Protein AF-A0A8T2DSK9-F1 (afdb_monomer)

pLDDT: mean 85.49, std 16.05, range [35.69, 98.75]

Organism: NCBI:txid1240361

Solvent-accessible surface area (backbone atoms only — not comparable to full-atom values): 13140 Å² total; per-residue (Å²): 136,86,84,80,81,77,76,84,70,84,76,78,76,66,93,82,72,76,79,66,76,75,74,53,55,62,69,60,48,46,64,57,54,69,74,49,44,56,63,53,37,69,74,45,50,42,69,72,44,72,57,47,28,55,48,67,61,39,33,80,69,32,26,58,42,52,54,62,69,61,80,91,66,68,90,39,78,66,53,53,74,59,44,51,62,54,51,52,48,45,54,58,46,9,72,39,52,26,30,34,40,33,42,31,90,72,75,43,45,70,56,41,37,50,48,24,74,52,20,44,60,23,30,32,45,33,40,39,40,81,44,63,46,70,53,66,26,60,40,57,19,28,61,50,22,46,53,20,29,31,42,37,39,34,36,29,50,44,68,56,38,69,54,50,29,52,31,26,65,28,20,76,53,32,28,32,44,34,45,34,47,75,51,69,67,61,79,45,36,50,58,31,48,22,43,18,77,34,33,46,63,23,28,34,43,36,36,30,42,40,29,35,35,58,70,19,50,50,40,30,58,69,28,20,77,54,56,76,43,80,45,77,38,74,40,82,57,50,80,87,83,69,86,81,81,127

Mean predicted aligned error: 8.72 Å

InterPro domains:
  IPR001810 F-box domain [PF12937] (21-68)
  IPR001810 F-box domain [PS50181] (18-65)
  IPR001810 F-box domain [SM00256] (24-65)
  IPR055411 F-box/LRR-repeat protein 15/At3g58940/PEG3-like, LRR domain [PF24758] (146-235)

Sequence (246 aa):
MSSSSSSPFPQAMKNGEYRNWAELPPELTSSILLRLGAIEILQNAQRVCKSWRRVCQDPSMWRKMDIRIKENMVNSVELFYVIEPVCRRAVDLSQGGLLEINIDYLVNTSFLNYIADRSSNLRRLGVVDNAPVLSSGVVEAAMKLTLLEELDITYKSSIREQELKVVGQSCPNLRTLKLNCTGDIKCCDKVALAIAETMPGLRHLQLFRNGLSETGLNAILEGCPHLKKLGLHQCLNINIVGDIVK

Structure (mmCIF, N/CA/C/O backbone):
data_AF-A0A8T2DSK9-F1
#
_entry.id   AF-A0A8T2DSK9-F1
#
loop_
_atom_site.group_PDB
_atom_site.id
_atom_site.type_symbol
_atom_site.label_atom_id
_atom_site.label_alt_id
_atom_site.label_comp_id
_atom_site.label_asym_id
_atom_site.label_entity_id
_atom_site.label_seq_id
_atom_site.pdbx_PDB_ins_code
_atom_site.Cartn_x
_atom_site.Cartn_y
_atom_site.Cartn_z
_atom_site.occupancy
_atom_site.B_iso_or_equiv
_atom_site.auth_seq_id
_atom_site.auth_comp_id
_atom_site.auth_asym_id
_atom_site.auth_atom_id
_atom_site.pdbx_PDB_model_num
ATOM 1 N N . MET A 1 1 ? -5.623 -54.620 -35.642 1.00 42.16 1 MET A N 1
ATOM 2 C CA . MET A 1 1 ? -4.266 -54.307 -35.148 1.00 42.16 1 MET A CA 1
ATOM 3 C C . MET A 1 1 ? -4.146 -52.798 -35.132 1.00 42.16 1 MET A C 1
ATOM 5 O O . MET A 1 1 ? -4.276 -52.173 -36.175 1.00 42.16 1 MET A O 1
ATOM 9 N N . SER A 1 2 ? -4.088 -52.234 -33.934 1.00 35.69 2 SER A N 1
ATOM 10 C CA . SER A 1 2 ? -4.221 -50.807 -33.649 1.00 35.69 2 SER A CA 1
ATOM 11 C C . SER A 1 2 ? -2.965 -50.055 -34.088 1.00 35.69 2 SER A C 1
ATOM 13 O O . SER A 1 2 ? -1.860 -50.403 -33.682 1.00 35.69 2 SER A O 1
ATOM 15 N N . SER A 1 3 ? -3.138 -49.036 -34.923 1.00 40.81 3 SER A N 1
ATOM 16 C CA . SER A 1 3 ? -2.094 -48.107 -35.348 1.00 40.81 3 SER A CA 1
ATOM 17 C C . SER A 1 3 ? -1.779 -47.125 -34.218 1.00 40.81 3 SER A C 1
ATOM 19 O O . SER A 1 3 ? -2.549 -46.200 -33.960 1.00 40.81 3 SER A O 1
ATOM 21 N N . SER A 1 4 ? -0.653 -47.326 -33.539 1.00 37.47 4 SER A N 1
ATOM 22 C CA . SER A 1 4 ? -0.132 -46.389 -32.544 1.00 37.47 4 SER A CA 1
ATOM 23 C C . SER A 1 4 ? 0.487 -45.179 -33.245 1.00 37.47 4 SER A C 1
ATOM 25 O O . SER A 1 4 ? 1.587 -45.267 -33.786 1.00 37.47 4 SER A O 1
ATOM 27 N N . SER A 1 5 ? -0.212 -44.041 -33.241 1.00 46.28 5 SER A N 1
ATOM 28 C CA . SER A 1 5 ? 0.367 -42.748 -33.611 1.00 46.28 5 SER A CA 1
ATOM 29 C C . SER A 1 5 ? 1.243 -42.249 -32.460 1.00 46.28 5 SER A C 1
ATOM 31 O O . SER A 1 5 ? 0.742 -41.762 -31.446 1.00 46.28 5 SER A O 1
ATOM 33 N N . SER A 1 6 ? 2.558 -42.384 -32.589 1.00 45.03 6 SER A N 1
ATOM 34 C CA . SER A 1 6 ? 3.502 -41.752 -31.672 1.00 45.03 6 SER A CA 1
ATOM 35 C C . SER A 1 6 ? 3.613 -40.263 -32.004 1.00 45.03 6 SER A C 1
ATOM 37 O O . SER A 1 6 ? 4.193 -39.890 -33.024 1.00 45.03 6 SER A O 1
ATOM 39 N N . SER A 1 7 ? 3.057 -39.415 -31.142 1.00 50.94 7 SER A N 1
ATOM 40 C CA . SER A 1 7 ? 3.320 -37.974 -31.119 1.00 50.94 7 SER A CA 1
ATOM 41 C C . SER A 1 7 ? 4.833 -37.721 -31.016 1.00 50.94 7 SER A C 1
ATOM 43 O O . SER A 1 7 ? 5.489 -38.381 -30.203 1.00 50.94 7 SER A O 1
ATOM 45 N N . PRO A 1 8 ? 5.425 -36.791 -31.787 1.00 53.19 8 PRO A N 1
ATOM 46 C CA . PRO A 1 8 ? 6.846 -36.513 -31.663 1.00 53.19 8 PRO A CA 1
ATOM 47 C C . PRO A 1 8 ? 7.097 -35.750 -30.358 1.00 53.19 8 PRO A C 1
ATOM 49 O O . PRO A 1 8 ? 6.663 -34.612 -30.183 1.00 53.19 8 PRO A O 1
ATOM 52 N N . PHE A 1 9 ? 7.804 -36.396 -29.430 1.00 44.25 9 PHE A N 1
ATOM 53 C CA . PHE A 1 9 ? 8.456 -35.716 -28.315 1.00 44.25 9 PHE A CA 1
ATOM 54 C C . PHE A 1 9 ? 9.372 -34.601 -28.856 1.00 44.25 9 PHE A C 1
ATOM 56 O O . PHE A 1 9 ? 9.963 -34.779 -29.927 1.00 44.25 9 PHE A O 1
ATOM 63 N N . PRO A 1 10 ? 9.535 -33.471 -28.142 1.00 49.81 10 PRO A N 1
ATOM 64 C CA . PRO A 1 10 ? 10.458 -32.421 -28.559 1.00 49.81 10 PRO A CA 1
ATOM 65 C C . PRO A 1 10 ? 11.864 -33.006 -28.728 1.00 49.81 10 PRO A C 1
ATOM 67 O O . PRO A 1 10 ? 12.429 -33.542 -27.774 1.00 49.81 10 PRO A O 1
ATOM 70 N N . GLN A 1 11 ? 12.419 -32.929 -29.941 1.00 52.62 11 GLN A N 1
ATOM 71 C CA . GLN A 1 11 ? 13.793 -33.354 -30.202 1.00 52.62 11 GLN A CA 1
ATOM 72 C C . GLN A 1 11 ? 14.743 -32.598 -29.267 1.00 52.62 11 GLN A C 1
ATOM 74 O O . GLN A 1 11 ? 14.724 -31.367 -29.202 1.00 52.62 11 GLN A O 1
ATOM 79 N N . ALA A 1 12 ? 15.572 -33.347 -28.537 1.00 53.94 12 ALA A N 1
ATOM 80 C CA . ALA A 1 12 ? 16.658 -32.788 -27.747 1.00 53.94 12 ALA A CA 1
ATOM 81 C C . ALA A 1 12 ? 17.566 -31.951 -28.665 1.00 53.94 12 ALA A C 1
ATOM 83 O O . ALA A 1 12 ? 17.989 -32.424 -29.722 1.00 53.94 12 ALA A O 1
ATOM 84 N N . MET A 1 13 ? 17.816 -30.694 -28.283 1.00 53.12 13 MET A N 1
ATOM 85 C CA . MET A 1 13 ? 18.624 -29.764 -29.075 1.00 53.12 13 MET A CA 1
ATOM 86 C C . MET A 1 13 ? 20.018 -30.341 -29.320 1.00 53.12 13 MET A C 1
ATOM 88 O O . MET A 1 13 ? 20.659 -30.844 -28.396 1.00 53.12 13 MET A O 1
ATOM 92 N N . LYS A 1 14 ? 20.497 -30.247 -30.565 1.00 54.59 14 LYS A N 1
ATOM 93 C CA . LYS A 1 14 ? 21.875 -30.603 -30.913 1.00 54.59 14 LYS A CA 1
ATOM 94 C C . LYS A 1 14 ? 22.836 -29.689 -30.147 1.00 54.59 14 LYS A C 1
ATOM 96 O O . LYS A 1 14 ? 22.677 -28.470 -30.151 1.00 54.59 14 LYS A O 1
ATOM 101 N N . ASN A 1 15 ? 23.831 -30.291 -29.495 1.00 49.91 15 ASN A N 1
ATOM 102 C CA . ASN A 1 15 ? 24.896 -29.586 -28.783 1.00 49.91 15 ASN A CA 1
ATOM 103 C C . ASN A 1 15 ? 25.552 -28.544 -29.708 1.00 49.91 15 ASN A C 1
ATOM 105 O O . ASN A 1 15 ? 26.230 -28.920 -30.661 1.00 49.91 15 ASN A O 1
ATOM 109 N N . GLY A 1 16 ? 25.342 -27.252 -29.428 1.00 57.28 16 GLY A N 1
ATOM 110 C CA . GLY A 1 16 ? 25.991 -26.138 -30.134 1.00 57.28 16 GLY A CA 1
ATOM 111 C C . GLY A 1 16 ? 25.064 -25.024 -30.634 1.00 57.28 16 GLY A C 1
ATOM 112 O O . GLY A 1 16 ? 25.552 -23.937 -30.930 1.00 57.28 16 GLY A O 1
ATOM 113 N N . GLU A 1 17 ? 23.745 -25.231 -30.687 1.00 56.16 17 GLU A N 1
ATOM 114 C CA . GLU A 1 17 ? 22.799 -24.156 -31.025 1.00 56.16 17 GLU A CA 1
ATOM 115 C C . GLU A 1 17 ? 22.420 -23.360 -29.770 1.00 56.16 17 GLU A C 1
ATOM 117 O O . GLU A 1 17 ? 21.529 -23.731 -29.001 1.00 56.16 17 GLU A O 1
ATOM 122 N N . TYR A 1 18 ? 23.111 -22.242 -29.537 1.00 57.50 18 TYR A N 1
ATOM 123 C CA . TYR A 1 18 ? 22.684 -21.274 -28.531 1.00 57.50 18 TYR A CA 1
ATOM 124 C C . TYR A 1 18 ? 21.322 -20.701 -28.942 1.00 57.50 18 TYR A C 1
ATOM 126 O O . TYR A 1 18 ? 21.207 -20.056 -29.984 1.00 57.50 18 TYR A O 1
ATOM 134 N N . ARG A 1 19 ? 20.277 -20.910 -28.127 1.00 65.75 19 ARG A N 1
ATOM 135 C CA . ARG A 1 19 ? 18.987 -20.234 -28.340 1.00 65.75 19 ARG A CA 1
ATOM 136 C C . ARG A 1 19 ? 19.203 -18.725 -28.295 1.00 65.75 19 ARG A C 1
ATOM 138 O O . ARG A 1 19 ? 19.662 -18.201 -27.278 1.00 65.75 19 ARG A O 1
ATOM 145 N N . ASN A 1 20 ? 18.842 -18.028 -29.370 1.00 72.44 20 ASN A N 1
ATOM 146 C CA . ASN A 1 20 ? 18.886 -16.575 -29.394 1.00 72.44 20 ASN A CA 1
ATOM 147 C C . ASN A 1 20 ? 17.726 -16.000 -28.565 1.00 72.44 20 ASN A C 1
ATOM 149 O O . ASN A 1 20 ? 16.620 -15.791 -29.056 1.00 72.44 20 ASN A O 1
ATOM 153 N N . TRP A 1 21 ? 17.984 -15.719 -27.288 1.00 74.75 21 TRP A N 1
ATOM 154 C CA . TRP A 1 21 ? 17.007 -15.101 -26.383 1.00 74.75 21 TRP A CA 1
ATOM 155 C C . TRP A 1 21 ? 16.584 -13.682 -26.806 1.00 74.75 21 TRP A C 1
ATOM 157 O O . TRP A 1 21 ? 15.606 -13.159 -26.273 1.00 74.75 21 TRP A O 1
ATOM 167 N N . ALA A 1 22 ? 17.292 -13.048 -27.751 1.00 73.12 22 ALA A N 1
ATOM 168 C CA . ALA A 1 22 ? 16.918 -11.739 -28.286 1.00 73.12 22 ALA A CA 1
ATOM 169 C C . ALA A 1 22 ? 15.763 -11.802 -29.304 1.00 73.12 22 ALA A C 1
ATOM 171 O O . ALA A 1 22 ? 15.144 -10.768 -29.560 1.00 73.12 22 ALA A O 1
ATOM 172 N N . GLU A 1 23 ? 15.470 -12.984 -29.855 1.00 81.38 23 GLU A N 1
ATOM 173 C CA . GLU A 1 23 ? 14.399 -13.221 -30.838 1.00 81.38 23 GLU A CA 1
ATOM 174 C C . GLU A 1 23 ? 13.076 -13.660 -30.198 1.00 81.38 23 GLU A C 1
ATOM 176 O O . GLU A 1 23 ? 12.100 -13.926 -30.898 1.00 81.38 23 GLU A O 1
ATOM 181 N N . LEU A 1 24 ? 13.013 -13.726 -28.864 1.00 85.94 24 LEU A N 1
ATOM 182 C CA . LEU A 1 24 ? 11.757 -14.001 -28.184 1.00 85.94 24 LEU A CA 1
ATOM 183 C C . LEU A 1 24 ? 10.714 -12.917 -28.504 1.00 85.94 24 LEU A C 1
ATOM 185 O O . LEU A 1 24 ? 11.044 -11.726 -28.480 1.00 85.94 24 LEU A O 1
ATOM 189 N N . PRO A 1 25 ? 9.442 -13.307 -28.714 1.00 90.88 25 PRO A N 1
ATOM 190 C CA . PRO A 1 25 ? 8.334 -12.368 -28.767 1.00 90.88 25 PRO A CA 1
ATOM 191 C C . PRO A 1 25 ? 8.335 -11.425 -27.551 1.00 90.88 25 PRO A C 1
ATOM 193 O O . PRO A 1 25 ? 8.672 -11.864 -26.437 1.00 90.88 25 PRO A O 1
ATOM 196 N N . PRO A 1 26 ? 7.963 -10.144 -27.727 1.00 90.88 26 PRO A N 1
ATOM 197 C CA . PRO A 1 26 ? 7.911 -9.174 -26.637 1.00 90.88 26 PRO A CA 1
ATOM 198 C C . PRO A 1 26 ? 7.095 -9.667 -25.444 1.00 90.88 26 PRO A C 1
ATOM 200 O O . PRO A 1 26 ? 7.519 -9.490 -24.312 1.00 90.88 26 PRO A O 1
ATOM 203 N N . GLU A 1 27 ? 5.990 -10.371 -25.678 1.00 92.12 27 GLU A N 1
ATOM 204 C CA . GLU A 1 27 ? 5.072 -10.850 -24.642 1.00 92.12 27 GLU A CA 1
ATOM 205 C C . GLU A 1 27 ? 5.728 -11.909 -23.746 1.00 92.12 27 GLU A C 1
ATOM 207 O O . GLU A 1 27 ? 5.590 -11.879 -22.520 1.00 92.12 27 GLU A O 1
ATOM 212 N N . LEU A 1 28 ? 6.490 -12.831 -24.347 1.00 92.50 28 LEU A N 1
ATOM 213 C CA . LEU A 1 28 ? 7.247 -13.838 -23.601 1.00 92.50 28 LEU A CA 1
ATOM 214 C C . LEU A 1 28 ? 8.409 -13.196 -22.847 1.00 92.50 28 LEU A C 1
ATOM 216 O O . LEU A 1 28 ? 8.653 -13.535 -21.689 1.00 92.50 28 LEU A O 1
ATOM 220 N N . THR A 1 29 ? 9.082 -12.231 -23.475 1.00 93.44 29 THR A N 1
ATOM 221 C CA . THR A 1 29 ? 10.141 -11.452 -22.827 1.00 93.44 29 THR A CA 1
ATOM 222 C C . THR A 1 29 ? 9.586 -10.706 -21.612 1.00 93.44 29 THR A C 1
ATOM 224 O O . THR A 1 29 ? 10.136 -10.845 -20.522 1.00 93.44 29 THR A O 1
ATOM 227 N N . SER A 1 30 ? 8.454 -10.010 -21.747 1.00 93.69 30 SER A N 1
ATOM 228 C CA . SER A 1 30 ? 7.755 -9.342 -20.645 1.00 93.69 30 SER A CA 1
ATOM 229 C C . SER A 1 30 ? 7.414 -10.322 -19.530 1.00 93.69 30 SER A C 1
ATOM 231 O O . SER A 1 30 ? 7.739 -10.071 -18.374 1.00 93.69 30 SER A O 1
ATOM 233 N N . SER A 1 31 ? 6.827 -11.480 -19.856 1.00 93.75 31 SER A N 1
ATOM 234 C CA . SER A 1 31 ? 6.462 -12.484 -18.849 1.00 93.75 31 SER A CA 1
ATOM 235 C C . SER A 1 31 ? 7.665 -13.031 -18.077 1.00 93.75 31 SER A C 1
ATOM 237 O O . SER A 1 31 ? 7.510 -13.379 -16.905 1.00 93.75 31 SER A O 1
ATOM 239 N N . ILE A 1 32 ? 8.832 -13.150 -18.714 1.00 93.12 32 ILE A N 1
ATOM 240 C CA . ILE A 1 32 ? 10.071 -13.575 -18.052 1.00 93.12 32 ILE A CA 1
ATOM 241 C C . ILE A 1 32 ? 10.594 -12.442 -17.169 1.00 93.12 32 ILE A C 1
ATOM 243 O O . ILE A 1 32 ? 10.872 -12.660 -15.991 1.00 93.12 32 ILE A O 1
ATOM 247 N N . LEU A 1 33 ? 10.695 -11.229 -17.714 1.00 93.25 33 LEU A N 1
ATOM 248 C CA . LEU A 1 33 ? 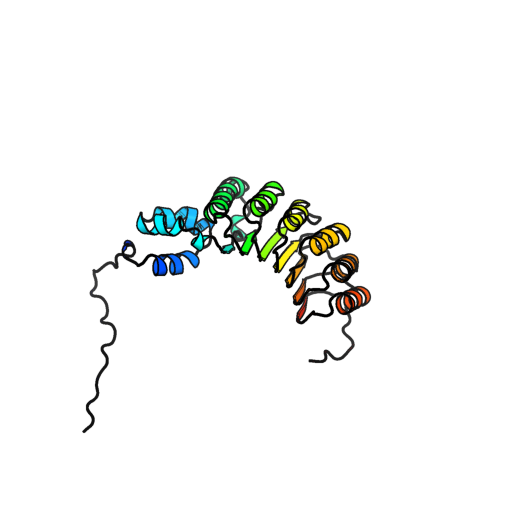11.245 -10.077 -17.002 1.00 93.25 33 LEU A CA 1
ATOM 249 C C . LEU A 1 33 ? 10.382 -9.657 -15.807 1.00 93.25 33 LEU A C 1
ATOM 251 O O . LEU A 1 33 ? 10.937 -9.270 -14.787 1.00 93.25 33 LEU A O 1
ATOM 255 N N . LEU A 1 34 ? 9.060 -9.829 -15.870 1.00 92.19 34 LEU A N 1
ATOM 256 C CA . LEU A 1 34 ? 8.132 -9.601 -14.752 1.00 92.19 34 LEU A CA 1
ATOM 257 C C . LEU A 1 34 ? 8.329 -10.564 -13.565 1.00 92.19 34 LEU A C 1
ATOM 259 O O . LEU A 1 34 ? 7.690 -10.397 -12.527 1.00 92.19 34 LEU A O 1
ATOM 263 N N . ARG A 1 35 ? 9.179 -11.592 -13.693 1.00 91.19 35 ARG A N 1
ATOM 264 C CA . ARG A 1 35 ? 9.613 -12.431 -12.560 1.00 91.19 35 ARG A CA 1
ATOM 265 C C . ARG A 1 35 ? 10.771 -11.810 -11.775 1.00 91.19 35 ARG A C 1
ATOM 267 O O . ARG A 1 35 ? 11.107 -12.320 -10.711 1.00 91.19 35 ARG A O 1
ATOM 274 N N . LEU A 1 36 ? 11.391 -10.760 -12.308 1.00 88.56 36 LEU A N 1
ATOM 275 C CA . LEU A 1 36 ? 12.458 -10.003 -11.663 1.00 88.56 36 LEU A CA 1
ATOM 276 C C . LEU A 1 36 ? 11.872 -8.806 -10.898 1.00 88.56 36 LEU A C 1
ATOM 278 O O . LEU A 1 36 ? 10.767 -8.352 -11.193 1.00 88.56 36 LEU A O 1
ATOM 282 N N . GLY A 1 37 ? 12.623 -8.277 -9.930 1.00 84.62 37 GLY A N 1
ATOM 283 C CA . GLY A 1 37 ? 12.274 -7.028 -9.259 1.00 84.62 37 GLY A CA 1
ATOM 284 C C . GLY A 1 37 ? 12.569 -5.803 -10.130 1.00 84.62 37 GLY A C 1
ATOM 285 O O . GLY A 1 37 ? 13.331 -5.855 -11.102 1.00 84.62 37 GLY A O 1
ATOM 286 N N . ALA A 1 38 ? 11.964 -4.666 -9.776 1.00 86.94 38 ALA A N 1
ATOM 287 C CA . ALA A 1 38 ? 12.109 -3.420 -10.535 1.00 86.94 38 ALA A CA 1
ATOM 288 C C . ALA A 1 38 ? 13.580 -2.972 -10.642 1.00 86.94 38 ALA A C 1
ATOM 290 O O . ALA A 1 38 ? 14.014 -2.474 -11.686 1.00 86.94 38 ALA A O 1
ATOM 291 N N . ILE A 1 39 ? 14.353 -3.196 -9.575 1.00 85.12 39 ILE A N 1
ATOM 292 C CA . ILE A 1 39 ? 15.778 -2.866 -9.506 1.00 85.12 39 ILE A CA 1
ATOM 293 C C . ILE A 1 39 ? 16.562 -3.724 -10.502 1.00 85.12 39 ILE A C 1
ATOM 295 O O . ILE A 1 39 ? 17.315 -3.177 -11.309 1.00 85.12 39 ILE A O 1
ATOM 299 N N . GLU A 1 40 ? 16.356 -5.042 -10.522 1.00 88.12 40 GLU A N 1
ATOM 300 C CA . GLU A 1 40 ? 17.047 -5.944 -11.446 1.00 88.12 40 GLU A CA 1
ATOM 301 C C . GLU A 1 40 ? 16.704 -5.642 -12.909 1.00 88.12 40 GLU A C 1
ATOM 303 O O . GLU A 1 40 ? 17.586 -5.689 -13.776 1.00 88.12 40 GLU A O 1
ATOM 308 N N . ILE A 1 41 ? 15.450 -5.284 -13.201 1.00 91.62 41 ILE A N 1
ATOM 309 C CA . ILE A 1 41 ? 15.036 -4.915 -14.559 1.00 91.62 41 ILE A CA 1
ATOM 310 C C . ILE A 1 41 ? 15.780 -3.656 -15.022 1.00 91.62 41 ILE A C 1
ATOM 312 O O . ILE A 1 41 ? 16.341 -3.635 -16.125 1.00 91.62 41 ILE A O 1
ATOM 316 N N . LEU A 1 42 ? 15.810 -2.612 -14.188 1.00 89.31 42 LEU A N 1
ATOM 317 C CA . LEU A 1 42 ? 16.422 -1.331 -14.542 1.00 89.31 42 LEU A CA 1
ATOM 318 C C . LEU A 1 42 ? 17.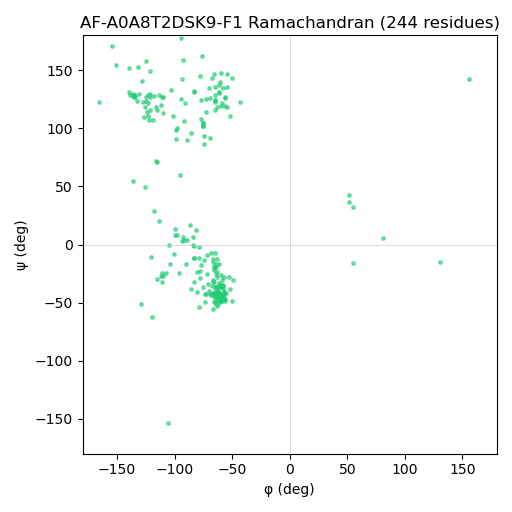952 -1.367 -14.516 1.00 89.31 42 LEU A C 1
ATOM 320 O O . LEU A 1 42 ? 18.593 -0.734 -15.356 1.00 89.31 42 LEU A O 1
ATOM 324 N N . GLN A 1 43 ? 18.567 -2.083 -13.588 1.00 87.81 43 GLN A N 1
ATOM 325 C CA . GLN A 1 43 ? 20.025 -2.111 -13.501 1.00 87.81 43 GLN A CA 1
ATOM 326 C C . GLN A 1 43 ? 20.642 -3.114 -14.475 1.00 87.81 43 GLN A C 1
ATOM 328 O O . GLN A 1 43 ? 21.706 -2.823 -15.02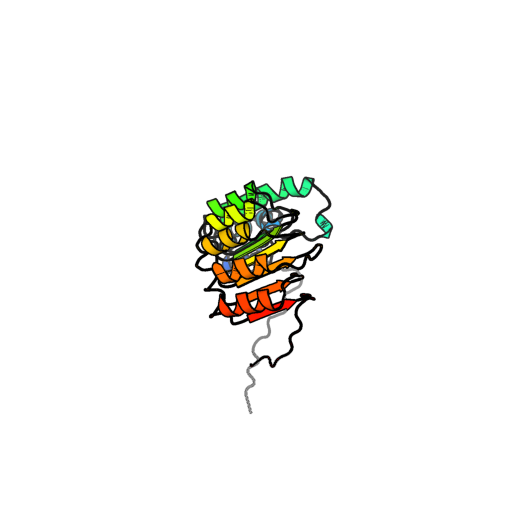2 1.00 87.81 43 GLN A O 1
ATOM 333 N N . ASN A 1 44 ? 19.960 -4.231 -14.760 1.00 90.81 44 ASN A N 1
ATOM 334 C CA . ASN A 1 44 ? 20.533 -5.343 -15.519 1.00 90.81 44 ASN A CA 1
ATOM 335 C C . ASN A 1 44 ? 19.759 -5.637 -16.810 1.00 90.81 44 ASN A C 1
ATOM 337 O O . ASN A 1 44 ? 20.313 -5.481 -17.901 1.00 90.81 44 ASN A O 1
ATOM 341 N N . ALA A 1 45 ? 18.480 -6.018 -16.725 1.00 92.69 45 ALA A N 1
ATOM 342 C CA . ALA A 1 45 ? 17.755 -6.576 -17.875 1.00 92.69 45 ALA A CA 1
ATOM 343 C C . ALA A 1 45 ? 17.687 -5.615 -19.077 1.00 92.69 45 ALA A C 1
ATOM 345 O O . ALA A 1 45 ? 17.979 -6.004 -20.209 1.00 92.69 45 ALA A O 1
ATOM 346 N N . GLN A 1 46 ? 17.403 -4.328 -18.848 1.00 92.25 46 GLN A N 1
ATOM 347 C CA . GLN A 1 46 ? 17.330 -3.336 -19.933 1.00 92.25 46 GLN A CA 1
ATOM 348 C C . GLN A 1 46 ? 18.685 -3.016 -20.602 1.00 92.25 46 GLN A C 1
ATOM 350 O O . GLN A 1 46 ? 18.744 -2.252 -21.575 1.00 92.25 46 GLN A O 1
ATOM 355 N N . ARG A 1 47 ? 19.793 -3.536 -20.059 1.00 93.31 47 ARG A N 1
ATOM 356 C CA . ARG A 1 47 ? 21.155 -3.357 -20.587 1.00 93.31 47 ARG A CA 1
ATOM 357 C C . ARG A 1 47 ? 21.642 -4.565 -21.387 1.00 93.31 47 ARG A C 1
ATOM 359 O O . ARG A 1 47 ? 22.671 -4.441 -22.038 1.00 93.31 47 ARG A O 1
ATOM 366 N N . VAL A 1 48 ? 20.904 -5.679 -21.383 1.00 93.12 48 VAL A N 1
ATOM 367 C CA . VAL A 1 48 ? 21.283 -6.922 -22.078 1.00 93.12 48 VAL A CA 1
ATOM 368 C C . VAL A 1 48 ? 21.275 -6.738 -23.595 1.00 93.12 48 VAL A C 1
ATOM 370 O O . VAL A 1 48 ? 22.275 -6.986 -24.259 1.00 93.12 48 VAL A O 1
ATOM 373 N N . CYS A 1 49 ? 20.152 -6.291 -24.167 1.00 91.88 49 CYS A N 1
ATOM 374 C CA . CYS A 1 49 ? 20.040 -6.049 -25.606 1.00 91.88 49 CYS A CA 1
ATOM 375 C C . CYS A 1 49 ? 18.959 -5.007 -25.940 1.00 91.88 49 CYS A C 1
ATOM 377 O O . CYS A 1 49 ? 18.154 -4.615 -25.091 1.00 91.88 49 CYS A O 1
ATOM 379 N N . LYS A 1 50 ? 18.912 -4.569 -27.208 1.00 92.44 50 LYS A N 1
ATOM 380 C CA . LYS A 1 50 ? 17.918 -3.590 -27.693 1.00 92.44 50 LYS A CA 1
ATOM 381 C C . LYS A 1 50 ? 16.477 -4.097 -27.568 1.00 92.44 50 LYS A C 1
ATOM 383 O O . LYS A 1 50 ? 15.600 -3.297 -27.262 1.00 92.44 50 LYS A O 1
ATOM 388 N N . SER A 1 51 ? 16.246 -5.392 -27.796 1.00 92.94 51 SER A N 1
ATOM 389 C CA . SER A 1 51 ? 14.913 -6.006 -27.694 1.00 92.94 51 SER A CA 1
ATOM 390 C C . SER A 1 51 ? 14.381 -5.917 -26.259 1.00 92.94 51 SER A C 1
ATOM 392 O O . SER A 1 51 ? 13.344 -5.306 -26.015 1.00 92.94 51 SER A O 1
ATOM 394 N N . TRP A 1 52 ? 15.172 -6.376 -25.284 1.00 94.56 52 TRP A N 1
ATOM 395 C CA . TRP A 1 52 ? 14.814 -6.312 -23.864 1.00 94.56 52 TRP A CA 1
ATOM 396 C C . TRP A 1 52 ? 14.652 -4.875 -23.381 1.00 94.56 52 TRP A C 1
ATOM 398 O O . TRP A 1 52 ? 13.700 -4.566 -22.674 1.00 94.56 52 TRP A O 1
ATOM 408 N N . ARG A 1 53 ? 15.529 -3.960 -23.819 1.00 94.75 53 ARG A N 1
ATOM 409 C CA . ARG A 1 53 ? 15.384 -2.538 -23.493 1.00 94.75 53 ARG A CA 1
ATOM 410 C C . ARG A 1 53 ? 14.032 -1.985 -23.938 1.00 94.75 53 ARG A C 1
ATOM 412 O O . ARG A 1 53 ? 13.437 -1.242 -23.166 1.00 94.75 53 ARG A O 1
ATOM 419 N N . ARG A 1 54 ? 13.576 -2.312 -25.156 1.00 94.81 54 ARG A N 1
ATOM 420 C CA . ARG A 1 54 ? 12.274 -1.863 -25.682 1.00 94.81 54 ARG A CA 1
ATOM 421 C C . ARG A 1 54 ? 11.130 -2.380 -24.820 1.00 94.81 54 ARG A C 1
ATOM 423 O O . ARG A 1 54 ? 10.287 -1.581 -24.439 1.00 94.81 54 ARG A O 1
ATOM 430 N N . VAL A 1 55 ? 11.163 -3.661 -24.456 1.00 95.75 55 VAL A N 1
ATOM 431 C CA . VAL A 1 55 ? 10.184 -4.259 -23.537 1.00 95.75 55 VAL A CA 1
ATOM 432 C C . VAL A 1 55 ? 10.166 -3.519 -22.199 1.00 95.75 55 VAL A C 1
ATOM 434 O O . VAL A 1 55 ? 9.108 -3.106 -21.748 1.00 95.75 55 VAL A O 1
ATOM 437 N N . CYS A 1 56 ? 11.327 -3.240 -21.601 1.00 95.12 56 CYS A N 1
ATOM 438 C CA . CYS A 1 56 ? 11.398 -2.496 -20.341 1.00 95.12 56 CYS A CA 1
ATOM 439 C C . CYS A 1 56 ? 10.895 -1.040 -20.428 1.00 95.12 56 CYS A C 1
ATOM 441 O O . CYS A 1 56 ? 10.663 -0.436 -19.385 1.00 95.12 56 CYS A O 1
ATOM 443 N N . GLN A 1 57 ? 10.768 -0.442 -21.621 1.00 95.12 57 GLN A N 1
ATOM 444 C CA . GLN A 1 57 ? 10.163 0.892 -21.763 1.00 95.12 57 GLN A CA 1
ATOM 445 C C . GLN A 1 57 ? 8.629 0.849 -21.819 1.00 95.12 57 GLN A C 1
ATOM 447 O O . GLN A 1 57 ? 8.004 1.903 -21.736 1.00 95.12 57 GLN A O 1
ATOM 452 N N . ASP A 1 58 ? 8.022 -0.330 -21.976 1.00 95.94 58 ASP A N 1
ATOM 453 C CA . ASP A 1 58 ? 6.570 -0.473 -22.008 1.00 95.94 58 ASP A CA 1
ATOM 454 C C . ASP A 1 58 ? 5.972 -0.190 -20.612 1.00 95.94 58 ASP A C 1
ATOM 456 O O . ASP A 1 58 ? 6.377 -0.836 -19.638 1.00 95.94 58 ASP A O 1
ATOM 460 N N . PRO A 1 59 ? 5.000 0.735 -20.478 1.00 96.31 59 PRO A N 1
ATOM 461 C CA . PRO A 1 59 ? 4.369 1.047 -19.193 1.00 96.31 59 PRO A CA 1
ATOM 462 C C . PRO A 1 59 ? 3.727 -0.155 -18.493 1.00 96.31 59 PRO A C 1
ATOM 464 O O . PRO A 1 59 ? 3.662 -0.197 -17.261 1.00 96.31 59 PRO A O 1
ATOM 467 N N . SER A 1 60 ? 3.278 -1.162 -19.250 1.00 94.94 60 SER A N 1
ATOM 468 C CA . SER A 1 60 ? 2.668 -2.378 -18.703 1.00 94.94 60 SER A CA 1
ATOM 469 C C . SER A 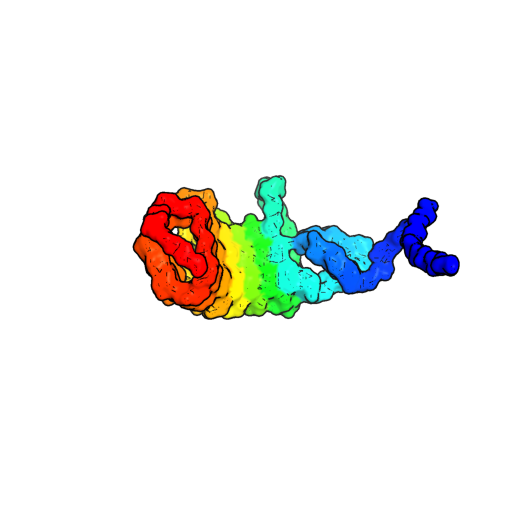1 60 ? 3.629 -3.193 -17.829 1.00 94.94 60 SER A C 1
ATOM 471 O O . SER A 1 60 ? 3.171 -3.886 -16.916 1.00 94.94 60 SER A O 1
ATOM 473 N N . MET A 1 61 ? 4.944 -3.043 -18.029 1.00 95.31 61 MET A N 1
ATOM 474 C CA . MET A 1 61 ? 5.976 -3.654 -17.185 1.00 95.31 61 MET A CA 1
ATOM 475 C C . MET A 1 61 ? 5.979 -3.102 -15.755 1.00 95.31 61 MET A C 1
ATOM 477 O O . MET A 1 61 ? 6.453 -3.769 -14.840 1.00 95.31 61 MET A O 1
ATOM 481 N N . TRP A 1 62 ? 5.435 -1.900 -15.553 1.00 96.06 62 TRP A N 1
ATOM 482 C CA . TRP A 1 62 ? 5.551 -1.129 -14.313 1.00 96.06 62 TRP A CA 1
ATOM 483 C C . TRP A 1 62 ? 4.210 -0.966 -13.593 1.00 96.06 62 TRP A C 1
ATOM 485 O O . TRP A 1 62 ? 4.050 -0.081 -12.759 1.00 96.06 62 TRP A O 1
ATOM 495 N N . ARG A 1 63 ? 3.221 -1.823 -13.888 1.00 95.88 63 ARG A N 1
ATOM 496 C CA . ARG A 1 63 ? 1.926 -1.810 -13.176 1.00 95.88 63 ARG A CA 1
ATOM 497 C C . ARG A 1 63 ? 2.032 -2.338 -11.749 1.00 95.88 63 ARG A C 1
ATOM 499 O O . ARG A 1 63 ? 1.190 -2.007 -10.916 1.00 95.88 63 ARG A O 1
ATOM 506 N N . LYS A 1 64 ? 3.025 -3.186 -11.482 1.00 95.12 64 LYS A N 1
ATOM 507 C CA . LYS A 1 64 ? 3.284 -3.787 -10.174 1.00 95.12 64 LYS A CA 1
ATOM 508 C C . LYS A 1 64 ? 4.766 -3.697 -9.871 1.00 95.12 64 LYS A C 1
ATOM 510 O O . LYS A 1 64 ? 5.579 -4.133 -10.682 1.00 95.12 64 LYS A O 1
ATOM 515 N N . MET A 1 65 ? 5.108 -3.148 -8.717 1.00 91.88 65 MET A N 1
ATOM 516 C CA . MET A 1 65 ? 6.491 -2.930 -8.323 1.00 91.88 65 MET A CA 1
ATOM 517 C C . MET A 1 65 ? 6.734 -3.456 -6.912 1.00 91.88 65 MET A C 1
ATOM 519 O O . MET A 1 65 ? 6.019 -3.123 -5.973 1.00 91.88 65 MET A O 1
ATOM 523 N N . ASP A 1 66 ? 7.777 -4.260 -6.754 1.00 88.50 66 ASP A N 1
ATOM 524 C CA . ASP A 1 66 ? 8.308 -4.625 -5.445 1.00 88.50 66 ASP A CA 1
ATOM 525 C C . ASP A 1 66 ? 9.723 -4.059 -5.344 1.00 88.50 66 ASP A C 1
ATOM 527 O O . ASP A 1 66 ? 10.597 -4.402 -6.144 1.00 88.50 66 ASP A O 1
ATOM 531 N N . ILE A 1 67 ? 9.907 -3.124 -4.415 1.00 84.00 67 ILE A N 1
ATOM 532 C CA . ILE A 1 67 ? 11.167 -2.427 -4.150 1.00 84.00 67 ILE A CA 1
ATOM 533 C C . ILE A 1 67 ? 11.637 -2.731 -2.722 1.00 84.00 67 ILE A C 1
ATOM 535 O O . ILE A 1 67 ? 12.282 -1.918 -2.059 1.00 84.00 67 ILE A O 1
ATOM 539 N N . ARG A 1 68 ? 11.280 -3.898 -2.191 1.00 79.50 68 ARG A N 1
ATOM 540 C CA . ARG A 1 68 ? 11.786 -4.303 -0.886 1.00 79.50 68 ARG A CA 1
ATOM 541 C C . ARG A 1 68 ? 13.220 -4.788 -1.029 1.00 79.50 68 ARG A C 1
ATOM 543 O O . ARG A 1 68 ? 13.520 -5.678 -1.825 1.00 79.50 68 ARG A O 1
ATOM 550 N N . ILE A 1 69 ? 14.112 -4.172 -0.266 1.00 72.56 69 ILE A N 1
ATOM 551 C CA . ILE A 1 69 ? 15.525 -4.533 -0.239 1.00 72.56 69 ILE A CA 1
ATOM 552 C C . ILE A 1 69 ? 15.678 -5.710 0.723 1.00 72.56 69 ILE A C 1
ATOM 554 O O . ILE A 1 69 ? 15.171 -5.674 1.840 1.00 72.56 69 ILE A O 1
ATOM 558 N N . LYS A 1 70 ? 16.372 -6.770 0.298 1.00 67.31 70 LYS A N 1
ATOM 559 C CA . LYS A 1 70 ? 16.673 -7.900 1.187 1.00 67.31 70 LYS A CA 1
ATOM 560 C C . LYS A 1 70 ? 17.525 -7.409 2.361 1.00 67.31 70 LYS A C 1
ATOM 562 O O . LYS A 1 70 ? 18.484 -6.672 2.147 1.00 67.31 70 LYS A O 1
ATOM 567 N N . GLU A 1 71 ? 17.208 -7.866 3.573 1.00 58.53 71 GLU A N 1
ATOM 568 C CA . GLU A 1 71 ? 17.830 -7.428 4.838 1.00 58.53 71 GLU A CA 1
ATOM 569 C C . GLU A 1 71 ? 19.372 -7.439 4.814 1.00 58.53 71 GLU A C 1
ATOM 571 O O . GLU A 1 71 ? 20.024 -6.602 5.432 1.00 58.53 71 GLU A O 1
ATOM 576 N N . ASN A 1 72 ? 19.979 -8.337 4.034 1.00 57.03 72 ASN A N 1
ATOM 577 C CA . ASN A 1 72 ? 21.431 -8.442 3.889 1.00 57.03 72 ASN A CA 1
ATOM 578 C C . ASN A 1 72 ? 22.094 -7.306 3.082 1.00 57.03 72 ASN A C 1
ATOM 580 O O . ASN A 1 72 ? 23.320 -7.231 3.062 1.00 57.03 72 ASN A O 1
ATOM 584 N N . MET A 1 73 ? 21.324 -6.431 2.427 1.00 58.00 73 MET A N 1
ATOM 585 C CA . MET A 1 73 ? 21.834 -5.273 1.678 1.00 58.00 73 MET A CA 1
ATOM 586 C C . MET A 1 73 ? 21.629 -3.928 2.405 1.00 58.00 73 MET A C 1
ATOM 588 O O . MET A 1 73 ? 22.046 -2.887 1.904 1.00 58.00 73 MET A O 1
ATOM 592 N N . VAL A 1 74 ? 21.020 -3.932 3.598 1.00 56.56 74 VAL A N 1
ATOM 593 C CA . VAL A 1 74 ? 20.537 -2.729 4.315 1.00 56.56 74 VAL A CA 1
ATOM 594 C C . VAL A 1 74 ? 21.664 -1.887 4.943 1.00 56.56 74 VAL A C 1
ATOM 596 O O . VAL A 1 74 ? 21.464 -0.723 5.276 1.00 56.56 74 VAL A O 1
ATOM 599 N N . ASN A 1 75 ? 22.887 -2.416 5.042 1.00 54.31 75 ASN A N 1
ATOM 600 C CA . ASN A 1 75 ? 23.996 -1.756 5.746 1.00 54.31 75 ASN A CA 1
ATOM 601 C C . ASN A 1 75 ? 24.748 -0.672 4.949 1.00 54.31 75 ASN A C 1
ATOM 603 O O . ASN A 1 75 ? 25.808 -0.233 5.389 1.00 54.31 75 ASN A O 1
ATOM 607 N N . SER A 1 76 ? 24.238 -0.206 3.806 1.00 57.81 76 SER A N 1
ATOM 608 C CA . SER A 1 76 ? 24.899 0.870 3.056 1.00 57.81 76 SER A CA 1
ATOM 609 C C . SER A 1 76 ? 23.942 2.020 2.760 1.00 57.81 76 SER A C 1
ATOM 611 O O . SER A 1 76 ? 23.049 1.924 1.925 1.00 57.81 76 SER A O 1
ATOM 613 N N . VAL A 1 77 ? 24.166 3.154 3.429 1.00 58.81 77 VAL A N 1
ATOM 614 C CA . VAL A 1 77 ? 23.530 4.448 3.113 1.00 58.81 77 VAL A CA 1
ATOM 615 C C . VAL A 1 77 ? 23.731 4.808 1.630 1.00 58.81 77 VAL A C 1
ATOM 617 O O . VAL A 1 77 ? 22.882 5.446 1.017 1.00 58.81 77 VAL A O 1
ATOM 620 N N . GLU A 1 78 ? 24.816 4.3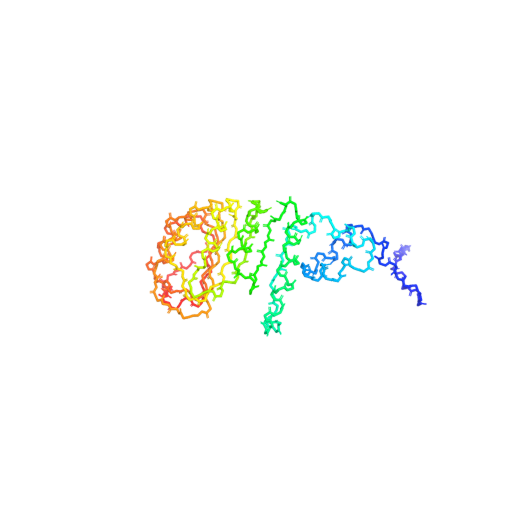33 1.016 1.00 59.47 78 GLU A N 1
ATOM 621 C CA . GLU A 1 78 ? 25.092 4.458 -0.419 1.00 59.47 78 GLU A CA 1
ATOM 622 C C . GLU A 1 78 ? 24.022 3.801 -1.302 1.00 59.47 78 GLU A C 1
ATOM 624 O O . GLU A 1 78 ? 23.680 4.330 -2.361 1.00 59.47 78 GLU A O 1
ATOM 629 N N . LEU A 1 79 ? 23.435 2.689 -0.856 1.00 65.56 79 LEU A N 1
ATOM 630 C CA . LEU A 1 79 ? 22.408 1.982 -1.611 1.00 65.56 79 LEU A CA 1
ATOM 631 C C . LEU A 1 79 ? 21.125 2.815 -1.731 1.00 65.56 79 LEU A C 1
ATOM 633 O O . LEU A 1 79 ? 20.465 2.776 -2.768 1.00 65.56 79 LEU A O 1
ATOM 637 N N . PHE A 1 80 ? 20.813 3.639 -0.727 1.00 65.44 80 PHE A N 1
ATOM 638 C CA . PHE A 1 80 ? 19.672 4.554 -0.760 1.00 65.44 80 PHE A CA 1
ATOM 639 C C . PHE A 1 80 ? 19.790 5.572 -1.908 1.00 65.44 80 PHE A C 1
ATOM 641 O O . PHE A 1 80 ? 18.877 5.696 -2.728 1.00 65.44 80 PHE A O 1
ATOM 648 N N . TYR A 1 81 ? 20.946 6.241 -2.022 1.00 69.12 81 TYR A N 1
ATOM 649 C CA . TYR A 1 81 ? 21.207 7.243 -3.066 1.00 69.12 81 TYR A CA 1
ATOM 650 C C . TYR A 1 81 ? 21.183 6.661 -4.481 1.00 69.12 81 TYR A C 1
ATOM 652 O O . TYR A 1 81 ? 20.867 7.368 -5.438 1.00 69.12 81 TYR A O 1
ATOM 660 N N . VAL A 1 82 ? 21.505 5.376 -4.624 1.00 74.75 82 VAL A N 1
ATOM 661 C CA . VAL A 1 82 ? 21.492 4.688 -5.917 1.00 74.75 82 VAL A CA 1
ATOM 662 C C . VAL A 1 82 ? 20.100 4.157 -6.257 1.00 74.75 82 VAL A C 1
ATOM 664 O O . VAL A 1 82 ? 19.697 4.214 -7.421 1.00 74.75 82 VAL A O 1
ATOM 667 N N . ILE A 1 83 ? 19.353 3.642 -5.278 1.00 79.25 83 ILE A N 1
ATOM 668 C CA . ILE A 1 83 ? 18.069 2.987 -5.538 1.00 79.25 83 ILE A CA 1
ATOM 669 C C . ILE A 1 83 ? 16.936 3.999 -5.719 1.00 79.25 83 ILE A C 1
ATOM 671 O O . ILE A 1 83 ? 16.134 3.815 -6.633 1.00 79.25 83 ILE A O 1
ATOM 675 N N . GLU A 1 84 ? 16.857 5.079 -4.933 1.00 84.69 84 GLU A N 1
ATOM 676 C CA . GLU A 1 84 ? 15.726 6.017 -5.044 1.00 84.69 84 GLU A CA 1
ATOM 677 C C . GLU A 1 84 ? 15.551 6.582 -6.475 1.00 84.69 84 GLU A C 1
ATOM 679 O O . GLU A 1 84 ? 14.437 6.506 -7.006 1.00 84.69 84 GLU A O 1
ATOM 684 N N . PRO A 1 85 ? 16.604 7.058 -7.177 1.00 88.00 85 PRO A N 1
ATOM 685 C CA . PRO A 1 85 ? 16.473 7.520 -8.562 1.00 88.00 85 PRO A CA 1
ATOM 686 C C . PRO A 1 85 ? 16.024 6.419 -9.532 1.00 88.00 85 PRO A C 1
ATOM 688 O O . PRO A 1 85 ? 15.259 6.677 -10.463 1.00 88.00 85 PRO A O 1
ATOM 691 N N . VAL A 1 86 ? 16.474 5.180 -9.311 1.00 86.62 86 VAL A N 1
ATOM 692 C CA . VAL A 1 86 ? 16.059 4.010 -10.100 1.00 86.62 86 VAL A CA 1
ATOM 693 C C . VAL A 1 86 ? 14.565 3.753 -9.898 1.00 86.62 86 VAL A C 1
ATOM 695 O O . VAL A 1 86 ? 13.834 3.550 -10.866 1.00 86.62 86 VAL A O 1
ATOM 698 N N . CYS A 1 87 ? 14.078 3.851 -8.667 1.00 89.00 87 CYS A N 1
ATOM 699 C CA . CYS A 1 87 ? 12.669 3.657 -8.349 1.00 89.00 87 CYS A CA 1
ATOM 700 C C . CYS A 1 87 ? 11.784 4.769 -8.904 1.00 89.00 87 CYS A C 1
ATOM 702 O O . CYS A 1 87 ? 10.748 4.471 -9.497 1.00 89.00 87 CYS A O 1
ATOM 704 N N . ARG A 1 88 ? 12.204 6.036 -8.789 1.00 92.56 88 ARG A N 1
ATOM 705 C CA . ARG A 1 88 ? 11.497 7.167 -9.416 1.00 92.56 88 ARG A CA 1
ATOM 706 C C . ARG A 1 88 ? 11.373 6.968 -10.922 1.00 92.56 88 ARG A C 1
ATOM 708 O O . ARG A 1 88 ? 10.289 7.131 -11.467 1.00 92.56 88 ARG A O 1
ATOM 715 N N . ARG A 1 89 ? 12.434 6.486 -11.574 1.00 93.19 89 ARG A N 1
ATOM 716 C CA . ARG A 1 89 ? 12.390 6.145 -12.999 1.00 93.19 89 ARG A CA 1
ATOM 717 C C . ARG A 1 89 ? 11.377 5.041 -13.316 1.00 93.19 89 ARG A C 1
ATOM 719 O O . ARG A 1 89 ? 10.686 5.151 -14.321 1.00 93.19 89 ARG A O 1
ATOM 726 N N . ALA A 1 90 ? 11.276 3.987 -12.508 1.00 93.12 90 ALA A N 1
ATOM 727 C CA . ALA A 1 90 ? 10.250 2.956 -12.709 1.00 93.12 90 ALA A CA 1
ATOM 728 C C . ALA A 1 90 ? 8.826 3.525 -12.555 1.00 93.12 90 ALA A C 1
ATOM 730 O O . ALA A 1 90 ? 7.954 3.231 -13.371 1.00 93.12 90 ALA A O 1
ATOM 731 N N . VAL A 1 91 ? 8.610 4.400 -11.566 1.00 95.62 91 VAL A N 1
ATOM 732 C CA . VAL A 1 91 ? 7.339 5.124 -11.389 1.00 95.62 91 VAL A CA 1
ATOM 733 C C . VAL A 1 91 ? 7.039 6.003 -12.609 1.00 95.62 91 VAL A C 1
ATOM 735 O O . VAL A 1 91 ? 5.927 5.954 -13.129 1.00 95.62 91 VAL A O 1
ATOM 738 N N . ASP A 1 92 ? 8.022 6.746 -13.124 1.00 96.56 92 ASP A N 1
ATOM 739 C CA . ASP A 1 92 ? 7.885 7.542 -14.351 1.00 96.56 92 ASP A CA 1
ATOM 740 C C . ASP A 1 92 ? 7.513 6.674 -15.562 1.00 96.56 92 ASP A C 1
ATOM 742 O O . ASP A 1 92 ? 6.612 7.029 -16.326 1.00 96.56 92 ASP A O 1
ATOM 746 N N . LEU A 1 93 ? 8.171 5.520 -15.723 1.00 96.19 93 LEU A N 1
ATOM 747 C CA . LEU A 1 93 ? 7.911 4.584 -16.819 1.00 96.19 93 LEU A CA 1
ATOM 748 C C . LEU A 1 93 ? 6.504 3.983 -16.765 1.00 96.19 93 LEU A C 1
ATOM 750 O O . LEU A 1 93 ? 5.968 3.628 -17.812 1.00 96.19 93 LEU A O 1
ATOM 754 N N . SER A 1 94 ? 5.878 3.915 -15.587 1.00 97.06 94 SER A N 1
ATOM 755 C CA . SER A 1 94 ? 4.482 3.482 -15.460 1.00 97.06 94 SER A CA 1
ATOM 756 C C . SER A 1 94 ? 3.486 4.439 -16.119 1.00 97.06 94 SER A C 1
ATOM 758 O O . SER A 1 94 ? 2.356 4.036 -16.386 1.00 97.06 94 SER A O 1
ATOM 760 N N . GLN A 1 95 ? 3.877 5.699 -16.363 1.00 96.75 95 GLN A N 1
ATOM 761 C CA . GLN A 1 95 ? 3.028 6.742 -16.952 1.00 96.75 95 GLN A CA 1
ATOM 762 C C . GLN A 1 95 ? 1.666 6.893 -16.239 1.00 96.75 95 GLN A C 1
ATOM 764 O O . GLN A 1 95 ? 0.640 7.123 -16.871 1.00 96.75 95 GLN A O 1
ATOM 769 N N . GLY A 1 96 ? 1.648 6.732 -14.910 1.00 96.06 96 GLY A N 1
ATOM 770 C CA . GLY A 1 96 ? 0.427 6.789 -14.092 1.00 96.06 96 GLY A CA 1
ATOM 771 C C . GLY A 1 96 ? -0.406 5.501 -14.084 1.00 96.06 96 GLY A C 1
ATOM 772 O O . GLY A 1 96 ? -1.491 5.467 -13.499 1.00 96.06 96 GLY A O 1
ATOM 773 N N . GLY A 1 97 ? 0.098 4.434 -14.710 1.00 96.62 97 GLY A N 1
ATOM 774 C CA . GLY A 1 97 ? -0.499 3.098 -14.749 1.00 96.62 97 GLY A CA 1
ATOM 775 C C . GLY A 1 97 ? -0.072 2.163 -13.611 1.00 96.62 97 GLY A C 1
ATOM 776 O O . GLY A 1 97 ? -0.456 0.988 -13.628 1.00 96.62 97 GLY A O 1
ATOM 777 N N . LEU A 1 98 ? 0.720 2.646 -12.646 1.00 97.50 98 LEU A N 1
ATOM 778 C CA . LEU A 1 98 ? 1.123 1.890 -11.459 1.00 97.50 98 LEU A CA 1
ATOM 779 C C . LEU A 1 98 ? -0.099 1.584 -10.577 1.00 97.50 98 LEU A C 1
ATOM 781 O O . LEU A 1 98 ? -0.821 2.485 -10.159 1.00 97.50 98 LEU A O 1
ATOM 785 N N . LEU A 1 99 ? -0.319 0.300 -10.290 1.00 97.94 99 LEU A N 1
ATOM 786 C CA . LEU A 1 99 ? -1.453 -0.191 -9.500 1.00 97.94 99 LEU A CA 1
ATOM 787 C C . LEU A 1 99 ? -1.040 -0.746 -8.140 1.00 97.94 99 LEU A C 1
ATOM 789 O O . LEU A 1 99 ? -1.824 -0.681 -7.196 1.00 97.94 99 LEU A O 1
ATOM 793 N N . GLU A 1 100 ? 0.149 -1.333 -8.038 1.00 97.62 100 GLU A N 1
ATOM 794 C CA . GLU A 1 100 ? 0.607 -1.986 -6.815 1.00 97.62 100 GLU A CA 1
ATOM 795 C C . GLU A 1 100 ? 2.075 -1.663 -6.575 1.00 97.62 100 GLU A C 1
ATOM 797 O O . GLU A 1 100 ? 2.903 -1.856 -7.468 1.00 97.62 100 GLU A O 1
ATOM 802 N N . ILE A 1 101 ? 2.406 -1.204 -5.372 1.00 95.31 101 ILE A N 1
ATOM 803 C CA . ILE A 1 101 ? 3.793 -0.955 -4.989 1.00 95.31 101 ILE A CA 1
ATOM 804 C C . ILE A 1 101 ? 4.059 -1.391 -3.550 1.00 95.31 101 ILE A C 1
ATOM 806 O O . ILE A 1 101 ? 3.302 -1.048 -2.644 1.00 95.31 101 ILE A O 1
ATOM 810 N N . ASN A 1 102 ? 5.141 -2.144 -3.353 1.00 92.69 102 ASN A N 1
ATOM 811 C CA . ASN A 1 102 ? 5.687 -2.466 -2.037 1.00 92.69 102 ASN A CA 1
ATOM 812 C C . ASN A 1 102 ? 7.051 -1.794 -1.885 1.00 92.69 102 ASN A C 1
ATOM 814 O O . ASN A 1 102 ? 7.919 -1.969 -2.743 1.00 92.69 102 ASN A O 1
ATOM 818 N N . ILE A 1 103 ? 7.250 -1.062 -0.794 1.00 89.06 103 ILE A N 1
ATOM 819 C CA . ILE A 1 103 ? 8.505 -0.378 -0.480 1.00 89.06 103 ILE A CA 1
ATOM 820 C C . ILE A 1 103 ? 8.979 -0.728 0.930 1.00 89.06 103 ILE A C 1
ATOM 822 O O . ILE A 1 103 ? 8.183 -0.825 1.864 1.00 89.06 103 ILE A O 1
ATOM 826 N N . ASP A 1 104 ? 10.289 -0.899 1.073 1.00 82.62 104 ASP A N 1
ATOM 827 C CA . ASP A 1 104 ? 10.970 -1.116 2.352 1.00 82.62 104 ASP A CA 1
ATOM 828 C C . ASP A 1 104 ? 12.276 -0.319 2.375 1.00 82.62 104 ASP A C 1
ATOM 830 O O . ASP A 1 104 ? 12.836 -0.048 1.311 1.00 82.62 104 ASP A O 1
ATOM 834 N N . TYR A 1 105 ? 12.726 0.084 3.566 1.00 68.44 105 TYR A N 1
ATOM 835 C CA . TYR A 1 105 ? 13.945 0.843 3.890 1.00 68.44 105 TYR A CA 1
ATOM 836 C C . TYR A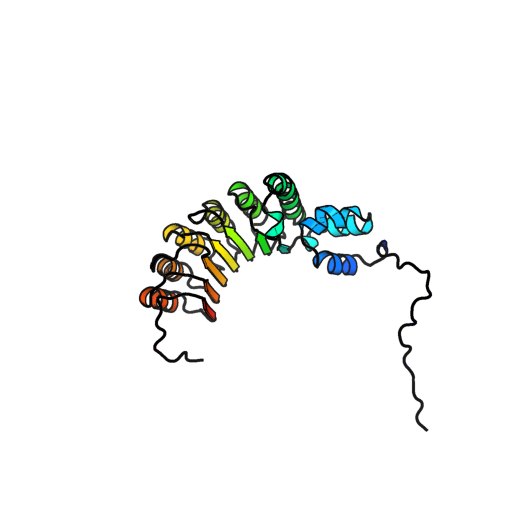 1 105 ? 14.142 2.196 3.171 1.00 68.44 105 TYR A C 1
ATOM 838 O O . TYR A 1 105 ? 14.932 3.017 3.628 1.00 68.44 105 TYR A O 1
ATOM 846 N N . LEU A 1 106 ? 13.404 2.470 2.092 1.00 64.31 106 LEU A N 1
ATOM 847 C CA . LEU A 1 106 ? 13.463 3.673 1.256 1.00 64.31 106 LEU A CA 1
ATOM 848 C C . LEU A 1 106 ? 12.386 4.708 1.615 1.00 64.31 106 LEU A C 1
ATOM 850 O O . LEU A 1 106 ? 12.153 5.666 0.877 1.00 64.31 106 LEU A O 1
ATOM 854 N N . VAL A 1 107 ? 11.668 4.485 2.712 1.00 65.19 107 VAL A N 1
ATOM 855 C CA . VAL A 1 107 ? 10.508 5.289 3.083 1.00 65.19 107 VAL A CA 1
ATOM 856 C C . VAL A 1 107 ? 10.978 6.634 3.623 1.00 65.19 107 VAL A C 1
ATOM 858 O O . VAL A 1 107 ? 11.391 6.757 4.772 1.00 65.19 107 VAL A O 1
ATOM 861 N N . ASN A 1 108 ? 10.893 7.660 2.781 1.00 80.44 108 ASN A N 1
ATOM 862 C CA . ASN A 1 108 ? 10.876 9.047 3.217 1.00 80.44 108 ASN A CA 1
ATOM 863 C C . ASN A 1 108 ? 9.626 9.746 2.662 1.00 80.44 108 ASN A C 1
ATOM 865 O O . ASN A 1 108 ? 9.042 9.323 1.658 1.00 80.44 108 ASN A O 1
ATOM 869 N N . THR A 1 109 ? 9.221 10.833 3.316 1.00 87.88 109 THR A N 1
ATOM 870 C CA . THR A 1 109 ? 8.021 11.600 2.954 1.00 87.88 109 THR A CA 1
ATOM 871 C C . THR A 1 109 ? 8.055 12.113 1.511 1.00 87.88 109 THR A C 1
ATOM 873 O O . THR A 1 109 ? 7.027 12.117 0.839 1.00 87.88 109 THR A O 1
ATOM 876 N N . SER A 1 110 ? 9.227 12.500 0.994 1.00 90.94 110 SER A N 1
ATOM 877 C CA . SER A 1 110 ? 9.377 13.009 -0.380 1.00 90.94 110 SER A CA 1
ATOM 878 C C . SER A 1 110 ? 9.100 11.934 -1.434 1.00 90.94 110 SER A C 1
ATOM 880 O O . SER A 1 110 ? 8.424 12.186 -2.433 1.00 90.94 110 SER A O 1
ATOM 882 N N . PHE A 1 111 ? 9.606 10.721 -1.225 1.00 90.88 111 PHE A N 1
ATOM 883 C CA . PHE A 1 111 ? 9.450 9.627 -2.171 1.00 90.88 111 PHE A CA 1
ATOM 884 C C . PHE A 1 111 ? 8.019 9.079 -2.172 1.00 90.88 111 PHE A C 1
ATOM 886 O O . PHE A 1 111 ? 7.446 8.891 -3.245 1.00 90.88 111 PHE A O 1
ATOM 893 N N . LEU A 1 112 ? 7.406 8.920 -0.994 1.00 92.69 112 LEU A N 1
ATOM 894 C CA . LEU A 1 112 ? 5.992 8.544 -0.871 1.00 92.69 112 LEU A CA 1
ATOM 895 C C . LEU A 1 112 ? 5.064 9.551 -1.558 1.00 92.69 112 LEU A C 1
ATOM 897 O O . LEU A 1 112 ? 4.207 9.155 -2.349 1.00 92.69 112 LEU A O 1
ATOM 901 N N . ASN A 1 113 ? 5.275 10.847 -1.317 1.00 94.12 113 ASN A N 1
ATOM 902 C CA . ASN A 1 113 ? 4.502 11.894 -1.979 1.00 94.12 113 ASN A CA 1
ATOM 903 C C . ASN A 1 113 ? 4.662 11.854 -3.495 1.00 94.12 113 ASN A C 1
ATOM 905 O O . ASN A 1 113 ? 3.670 11.930 -4.209 1.00 94.12 113 ASN A O 1
ATOM 909 N N . TYR A 1 114 ? 5.885 11.670 -3.989 1.00 95.69 114 TYR A N 1
ATOM 910 C CA . TYR A 1 114 ? 6.123 11.565 -5.423 1.00 95.69 114 TYR A CA 1
ATOM 911 C C . TYR A 1 114 ? 5.409 10.365 -6.056 1.00 95.69 114 TYR A C 1
ATOM 913 O O . TYR A 1 114 ? 4.832 10.506 -7.133 1.00 95.69 114 TYR A O 1
ATOM 921 N N . ILE A 1 115 ? 5.414 9.196 -5.404 1.00 95.44 115 ILE A N 1
ATOM 922 C CA . ILE A 1 115 ? 4.640 8.038 -5.877 1.00 95.44 115 ILE A CA 1
ATOM 923 C C . ILE A 1 115 ? 3.160 8.410 -5.955 1.00 95.44 115 ILE A C 1
ATOM 925 O O . ILE A 1 115 ? 2.535 8.182 -6.990 1.00 95.44 115 ILE A O 1
ATOM 929 N N . ALA A 1 116 ? 2.622 9.010 -4.892 1.00 96.12 116 ALA A N 1
ATOM 930 C CA . ALA A 1 116 ? 1.218 9.385 -4.815 1.00 96.12 116 ALA A CA 1
ATOM 931 C C . ALA A 1 116 ? 0.823 10.423 -5.882 1.00 96.12 116 ALA A C 1
ATOM 933 O O . ALA A 1 116 ? -0.213 10.274 -6.526 1.00 96.12 116 ALA A O 1
ATOM 934 N N . ASP A 1 117 ? 1.682 11.413 -6.140 1.00 96.81 117 ASP A N 1
ATOM 935 C CA . ASP A 1 117 ? 1.464 12.452 -7.155 1.00 96.81 117 ASP A CA 1
ATOM 936 C C . ASP A 1 117 ? 1.504 11.888 -8.582 1.00 96.81 117 ASP A C 1
ATOM 938 O O . ASP A 1 117 ? 0.772 12.342 -9.462 1.00 96.81 117 ASP A O 1
ATOM 942 N N . ARG A 1 118 ? 2.362 10.894 -8.838 1.00 97.19 118 ARG A N 1
ATOM 943 C CA . ARG A 1 118 ? 2.529 10.300 -10.175 1.00 97.19 118 ARG A CA 1
ATOM 944 C C . ARG A 1 118 ? 1.608 9.115 -10.441 1.00 97.19 118 ARG A C 1
ATOM 946 O O . ARG A 1 118 ? 1.446 8.752 -11.603 1.00 97.19 118 ARG A O 1
ATOM 953 N N . SER A 1 119 ? 1.025 8.522 -9.401 1.00 96.31 119 SER A N 1
ATOM 954 C CA . SER A 1 119 ? 0.300 7.247 -9.466 1.00 96.31 119 SER A CA 1
ATOM 955 C C . SER A 1 119 ? -1.010 7.288 -8.677 1.00 96.31 119 SER A C 1
ATOM 957 O O . SER A 1 119 ? -1.266 6.435 -7.833 1.00 96.31 119 SER A O 1
ATOM 959 N N . SER A 1 120 ? -1.878 8.257 -8.964 1.00 94.19 120 SER A N 1
ATOM 960 C CA . SER A 1 120 ? -3.181 8.399 -8.291 1.00 94.19 120 SER A CA 1
ATOM 961 C C . SER A 1 120 ? -4.130 7.201 -8.480 1.00 94.19 120 SER A C 1
ATOM 963 O O . SER A 1 120 ? -5.067 7.028 -7.705 1.00 94.19 120 SER A O 1
ATOM 965 N N . ASN A 1 121 ? -3.863 6.337 -9.468 1.00 95.62 121 ASN A N 1
ATOM 966 C CA . ASN A 1 121 ? -4.600 5.093 -9.727 1.00 95.62 121 ASN A CA 1
ATOM 967 C C . ASN A 1 121 ? -4.137 3.893 -8.879 1.00 95.62 121 ASN A C 1
ATOM 969 O O . ASN A 1 121 ? -4.573 2.765 -9.131 1.00 95.62 121 ASN A O 1
ATOM 973 N N . LEU A 1 122 ? -3.238 4.099 -7.911 1.00 98.19 122 LEU A N 1
ATOM 974 C CA . LEU A 1 122 ? -2.711 3.022 -7.081 1.00 98.19 122 LEU A CA 1
ATOM 975 C C . LEU A 1 122 ? -3.835 2.339 -6.287 1.00 98.19 122 LEU A C 1
ATOM 977 O O . LEU A 1 122 ? -4.629 2.989 -5.611 1.00 98.19 122 LEU A O 1
ATOM 981 N N . ARG A 1 123 ? -3.866 1.005 -6.336 1.00 98.38 123 ARG A N 1
ATOM 982 C CA . ARG A 1 123 ? -4.853 0.159 -5.644 1.00 98.38 123 ARG A CA 1
ATOM 983 C C . ARG A 1 123 ? -4.262 -0.575 -4.447 1.00 98.38 123 ARG A C 1
ATOM 985 O O . ARG A 1 123 ? -5.006 -0.928 -3.538 1.00 98.38 123 ARG A O 1
ATOM 992 N N . ARG A 1 124 ? -2.948 -0.808 -4.428 1.00 98.50 124 ARG A N 1
ATOM 993 C CA . ARG A 1 124 ? -2.244 -1.460 -3.316 1.00 98.50 124 ARG A CA 1
ATOM 994 C C . ARG A 1 124 ? -0.964 -0.713 -2.967 1.00 98.50 124 ARG A C 1
ATOM 996 O O . ARG A 1 124 ? -0.110 -0.523 -3.833 1.00 98.50 124 ARG A O 1
ATOM 1003 N N . LEU A 1 125 ? -0.813 -0.395 -1.689 1.00 97.38 125 LEU A N 1
ATOM 1004 C CA . LEU A 1 125 ? 0.383 0.211 -1.123 1.00 97.38 125 LEU A CA 1
ATOM 1005 C C . LEU A 1 125 ? 0.872 -0.637 0.054 1.00 97.38 125 LEU A C 1
ATOM 1007 O O . LEU A 1 125 ? 0.158 -0.803 1.042 1.00 97.38 125 LEU A O 1
ATOM 1011 N N . GLY A 1 126 ? 2.084 -1.170 -0.064 1.00 96.19 126 GLY A N 1
ATOM 1012 C CA . GLY A 1 126 ? 2.807 -1.829 1.018 1.00 96.19 126 GLY A CA 1
ATOM 1013 C C . GLY A 1 126 ? 3.996 -0.984 1.460 1.00 96.19 126 GLY A C 1
ATOM 1014 O O . GLY A 1 126 ? 4.811 -0.601 0.621 1.00 96.19 126 GLY A O 1
ATOM 1015 N N . VAL A 1 127 ? 4.113 -0.694 2.754 1.00 93.69 127 VAL A N 1
ATOM 1016 C CA . VAL A 1 127 ? 5.163 0.169 3.313 1.00 93.69 127 VAL A CA 1
ATOM 1017 C C . VAL A 1 127 ? 5.735 -0.456 4.577 1.00 93.69 127 VAL A C 1
ATOM 1019 O O . VAL A 1 127 ? 4.997 -0.795 5.501 1.00 93.69 127 VAL A O 1
ATOM 1022 N N . VAL A 1 128 ? 7.060 -0.556 4.645 1.00 91.12 128 VAL A N 1
ATOM 1023 C CA . VAL A 1 128 ? 7.776 -0.789 5.905 1.00 91.12 128 VAL A CA 1
ATOM 1024 C C . VAL A 1 128 ? 8.276 0.549 6.437 1.00 91.12 128 VAL A C 1
ATOM 1026 O O . VAL A 1 128 ? 9.267 1.107 5.968 1.00 91.12 128 VAL A O 1
ATOM 1029 N N . ASP A 1 129 ? 7.545 1.085 7.404 1.00 86.38 129 ASP A N 1
ATOM 1030 C CA . ASP A 1 129 ? 7.828 2.345 8.067 1.00 86.38 129 ASP A CA 1
ATOM 1031 C C . ASP A 1 129 ? 8.679 2.123 9.325 1.00 86.38 129 ASP A C 1
ATOM 1033 O O . ASP A 1 129 ? 8.222 1.648 10.368 1.00 86.38 129 ASP A O 1
ATOM 1037 N N . ASN A 1 130 ? 9.952 2.493 9.222 1.00 82.56 130 ASN A N 1
ATOM 1038 C CA . ASN A 1 130 ? 10.912 2.370 10.315 1.00 82.56 130 ASN A CA 1
ATOM 1039 C C . ASN A 1 130 ? 10.855 3.544 11.309 1.00 82.56 130 ASN A C 1
ATOM 1041 O O . ASN A 1 130 ? 11.609 3.544 12.292 1.00 82.56 130 ASN A O 1
ATOM 1045 N N . ALA A 1 131 ? 9.989 4.539 11.085 1.00 83.94 131 ALA A N 1
ATOM 1046 C CA . ALA A 1 131 ? 9.807 5.640 12.017 1.00 83.94 131 ALA A CA 1
ATOM 1047 C C . ALA A 1 131 ? 9.200 5.148 13.351 1.00 83.94 131 ALA A C 1
ATOM 1049 O O . ALA A 1 131 ? 8.399 4.209 13.374 1.00 83.94 131 ALA A O 1
ATOM 1050 N N . PRO A 1 132 ? 9.554 5.767 14.497 1.00 84.75 132 PRO A N 1
ATOM 1051 C CA . PRO A 1 132 ? 8.975 5.398 15.794 1.00 84.75 132 PRO A CA 1
ATOM 1052 C C . PRO A 1 132 ? 7.447 5.557 15.834 1.00 84.75 132 PRO A C 1
ATOM 1054 O O . PRO A 1 132 ? 6.737 4.784 16.477 1.00 84.75 132 PRO A O 1
ATOM 1057 N N . VAL A 1 133 ? 6.938 6.569 15.137 1.00 86.38 133 VAL A N 1
ATOM 1058 C CA . VAL A 1 133 ? 5.509 6.809 14.936 1.00 86.38 133 VAL A CA 1
ATOM 1059 C C . VAL A 1 133 ? 5.235 6.802 13.441 1.00 86.38 133 VAL A C 1
ATOM 1061 O O . VAL A 1 133 ? 6.130 7.195 12.693 1.00 86.38 133 VAL A O 1
ATOM 1064 N N . LEU A 1 134 ? 4.033 6.384 13.030 1.00 87.06 134 LEU A N 1
ATOM 1065 C CA . LEU A 1 134 ? 3.606 6.417 11.631 1.00 87.06 134 LEU A CA 1
ATOM 1066 C C . LEU A 1 134 ? 4.011 7.740 10.969 1.00 87.06 134 LEU A C 1
ATOM 1068 O O . LEU A 1 134 ? 3.685 8.829 11.448 1.00 87.06 134 LEU A O 1
ATOM 1072 N N . SER A 1 135 ? 4.769 7.635 9.886 1.00 87.31 135 SER A N 1
ATOM 1073 C CA . SER A 1 135 ? 5.329 8.785 9.194 1.00 87.31 135 SER A CA 1
ATOM 1074 C C . SER A 1 135 ? 4.234 9.626 8.539 1.00 87.31 135 SER A C 1
ATOM 1076 O O . SER A 1 135 ? 3.270 9.105 7.970 1.00 87.31 135 SER A O 1
ATOM 1078 N N . SER A 1 136 ? 4.414 10.953 8.554 1.00 91.62 136 SER A N 1
ATOM 1079 C CA . SER A 1 136 ? 3.490 11.864 7.866 1.00 91.62 136 SER A CA 1
ATOM 1080 C C . SER A 1 136 ? 3.405 11.552 6.373 1.00 91.62 136 SER A C 1
ATOM 1082 O O . SER A 1 136 ? 2.340 11.688 5.791 1.00 91.62 136 SER A O 1
ATOM 1084 N N . GLY A 1 137 ? 4.484 11.039 5.770 1.00 91.75 137 GLY A N 1
ATOM 1085 C CA . GLY A 1 137 ? 4.505 10.628 4.371 1.00 91.75 137 GLY A CA 1
ATOM 1086 C C . GLY A 1 137 ? 3.485 9.549 4.024 1.00 91.75 137 GLY A C 1
ATOM 1087 O O . GLY A 1 137 ? 2.904 9.610 2.944 1.00 91.75 137 GLY A O 1
ATOM 1088 N N . VAL A 1 138 ? 3.224 8.586 4.917 1.00 93.19 138 VAL A N 1
ATOM 1089 C CA . VAL A 1 138 ? 2.180 7.571 4.683 1.00 93.19 138 VAL A CA 1
ATOM 1090 C C . VAL A 1 138 ? 0.796 8.213 4.733 1.00 93.19 138 VAL A C 1
ATOM 1092 O O . VAL A 1 138 ? -0.043 7.933 3.878 1.00 93.19 138 VAL A O 1
ATOM 1095 N N . VAL A 1 139 ? 0.571 9.107 5.698 1.00 95.44 139 VAL A N 1
ATOM 1096 C CA . VAL A 1 139 ? -0.701 9.827 5.855 1.00 95.44 139 VAL A CA 1
ATOM 1097 C C . VAL A 1 139 ? -0.961 10.747 4.654 1.00 95.44 139 VAL A C 1
ATOM 1099 O O . VAL A 1 139 ? -2.026 10.682 4.048 1.00 95.44 139 VAL A O 1
ATOM 1102 N N . GLU A 1 140 ? 0.028 11.547 4.256 1.00 96.00 140 GLU A N 1
ATOM 1103 C CA . GLU A 1 140 ? -0.030 12.455 3.103 1.00 96.00 140 GLU A CA 1
ATOM 1104 C C . GLU A 1 140 ? -0.225 11.696 1.783 1.00 96.00 140 GLU A C 1
ATOM 1106 O O . GLU A 1 140 ? -1.011 12.119 0.934 1.00 96.00 140 GLU A O 1
ATOM 1111 N N . ALA A 1 141 ? 0.439 10.547 1.611 1.00 95.75 141 ALA A N 1
ATOM 1112 C CA . ALA A 1 141 ? 0.219 9.691 0.451 1.00 95.75 141 ALA A CA 1
ATOM 1113 C C . ALA A 1 141 ? -1.215 9.139 0.431 1.00 95.75 141 ALA A C 1
ATOM 1115 O O . ALA A 1 141 ? -1.868 9.195 -0.609 1.00 95.75 141 ALA A O 1
ATOM 1116 N N . ALA A 1 142 ? -1.742 8.667 1.565 1.00 96.19 142 ALA A N 1
ATOM 1117 C CA . ALA A 1 142 ? -3.117 8.172 1.653 1.00 96.19 142 ALA A CA 1
ATOM 1118 C C . ALA A 1 142 ? -4.150 9.240 1.250 1.00 96.19 142 ALA A C 1
ATOM 1120 O O . ALA A 1 142 ? -5.091 8.927 0.527 1.00 96.19 142 ALA A O 1
ATOM 1121 N N . MET A 1 143 ? -3.931 10.510 1.615 1.00 96.81 143 MET A N 1
ATOM 1122 C CA . MET A 1 143 ? -4.791 11.636 1.208 1.00 96.81 143 MET A CA 1
ATOM 1123 C C . MET A 1 143 ? -4.888 11.824 -0.314 1.00 96.81 143 MET A C 1
ATOM 1125 O O . MET A 1 143 ? -5.874 12.364 -0.812 1.00 96.81 143 MET A O 1
ATOM 1129 N N . LYS A 1 144 ? -3.871 11.390 -1.063 1.00 97.12 144 LYS A N 1
ATOM 1130 C CA . LYS A 1 144 ? -3.806 11.500 -2.529 1.00 97.12 144 LYS A CA 1
ATOM 1131 C C . LYS A 1 144 ? -4.270 10.221 -3.238 1.00 97.12 144 LYS A C 1
ATOM 1133 O O . LYS A 1 144 ? -4.713 10.275 -4.384 1.00 97.12 144 LYS A O 1
ATOM 1138 N N . LEU A 1 145 ? -4.189 9.073 -2.567 1.00 97.25 145 LEU A N 1
ATOM 1139 C CA . LEU A 1 145 ? -4.455 7.741 -3.117 1.00 97.25 145 LEU A CA 1
ATOM 1140 C C . LEU A 1 145 ? -5.900 7.281 -2.856 1.00 97.25 145 LEU A C 1
ATOM 1142 O O . LEU A 1 145 ? -6.154 6.245 -2.249 1.00 97.25 145 LEU A O 1
ATOM 1146 N N . THR A 1 146 ? -6.876 8.035 -3.354 1.00 96.88 146 THR A N 1
ATOM 1147 C CA . THR A 1 146 ? -8.313 7.806 -3.079 1.00 96.88 146 THR A CA 1
ATOM 1148 C C . THR A 1 146 ? -8.883 6.501 -3.667 1.00 96.88 146 THR A C 1
ATOM 1150 O O . THR A 1 146 ? -9.957 6.036 -3.267 1.00 96.88 146 THR A O 1
ATOM 1153 N N . LEU A 1 147 ? -8.163 5.874 -4.603 1.00 98.00 147 LEU A N 1
ATOM 1154 C CA . LEU A 1 147 ? -8.507 4.587 -5.223 1.00 98.00 147 LEU A CA 1
ATOM 1155 C C . LEU A 1 147 ? -7.871 3.378 -4.517 1.00 98.00 147 LEU A C 1
ATOM 1157 O O . LEU A 1 147 ? -8.000 2.249 -4.999 1.00 98.00 147 LEU A O 1
ATOM 1161 N N . LEU A 1 148 ? -7.206 3.593 -3.378 1.00 98.44 148 LEU A N 1
ATOM 1162 C CA . LEU A 1 148 ? -6.533 2.535 -2.641 1.00 98.44 148 LEU A CA 1
ATOM 1163 C C . LEU A 1 148 ? -7.536 1.509 -2.093 1.00 98.44 148 LEU A C 1
ATOM 1165 O O . LEU A 1 148 ? -8.504 1.847 -1.415 1.00 98.44 148 LEU A O 1
ATOM 1169 N N . GLU A 1 149 ? -7.275 0.234 -2.368 1.00 98.56 149 GLU A N 1
ATOM 1170 C CA . GLU A 1 149 ? -8.084 -0.903 -1.920 1.00 98.56 149 GLU A CA 1
ATOM 1171 C C . GLU A 1 149 ? -7.365 -1.768 -0.887 1.00 98.56 149 GLU A C 1
ATOM 1173 O O . GLU A 1 149 ? -8.016 -2.460 -0.098 1.00 98.56 149 GLU A O 1
ATOM 1178 N N . GLU A 1 150 ? -6.033 -1.742 -0.883 1.00 98.69 150 GLU A N 1
ATOM 1179 C CA . GLU A 1 150 ? -5.208 -2.455 0.081 1.00 98.69 150 GLU A CA 1
ATOM 1180 C C . GLU A 1 150 ? -4.061 -1.594 0.601 1.00 98.69 150 GLU A C 1
ATOM 1182 O O . GLU A 1 150 ? -3.262 -1.062 -0.172 1.00 98.69 150 GLU A O 1
ATOM 1187 N N . LEU A 1 151 ? -3.969 -1.522 1.926 1.00 98.25 151 LEU A N 1
ATOM 1188 C CA . LEU A 1 151 ? -2.895 -0.862 2.649 1.00 98.25 151 LEU A CA 1
ATOM 1189 C C . LEU A 1 151 ? -2.241 -1.865 3.600 1.00 98.25 151 LEU A C 1
ATOM 1191 O O . LEU A 1 151 ? -2.910 -2.448 4.455 1.00 98.25 151 LEU A O 1
ATOM 1195 N N . ASP A 1 152 ? -0.941 -2.078 3.433 1.00 97.31 152 ASP A N 1
ATOM 1196 C CA . ASP A 1 152 ? -0.131 -2.986 4.245 1.00 97.31 152 ASP A CA 1
ATOM 1197 C C . ASP A 1 152 ? 1.007 -2.181 4.877 1.00 97.31 152 ASP A C 1
ATOM 1199 O O . ASP A 1 152 ? 1.914 -1.729 4.179 1.00 97.31 152 ASP A O 1
ATOM 1203 N N . ILE A 1 153 ? 0.922 -1.927 6.181 1.00 94.75 153 ILE A N 1
ATOM 1204 C CA . ILE A 1 153 ? 1.890 -1.110 6.913 1.00 94.75 153 ILE A CA 1
ATOM 1205 C C . ILE A 1 153 ? 2.580 -1.981 7.951 1.00 94.75 153 ILE A C 1
ATOM 1207 O O . ILE A 1 153 ? 1.960 -2.452 8.906 1.00 94.75 153 ILE A O 1
ATOM 1211 N N . THR A 1 154 ? 3.890 -2.119 7.812 1.00 92.56 154 THR A N 1
ATOM 1212 C CA . THR A 1 154 ? 4.760 -2.573 8.895 1.00 92.56 154 THR A CA 1
ATOM 1213 C C . THR A 1 154 ? 5.325 -1.341 9.588 1.00 92.56 154 THR A C 1
ATOM 1215 O O . THR A 1 154 ? 5.897 -0.494 8.916 1.00 92.56 154 THR A O 1
ATOM 1218 N N . TYR A 1 155 ? 5.155 -1.208 10.902 1.00 90.31 155 TYR A N 1
ATOM 1219 C CA . TYR A 1 155 ? 5.552 -0.016 11.660 1.00 90.31 155 TYR A CA 1
ATOM 1220 C C . TYR A 1 155 ? 6.336 -0.379 12.921 1.00 90.31 155 TYR A C 1
ATOM 1222 O O . TYR A 1 155 ? 6.155 -1.456 13.498 1.00 90.31 155 TYR A O 1
ATOM 1230 N N . LYS A 1 156 ? 7.208 0.531 13.374 1.00 86.75 156 LYS A N 1
ATOM 1231 C CA . LYS A 1 156 ? 8.135 0.233 14.471 1.00 86.75 156 LYS A CA 1
ATOM 1232 C C . LYS A 1 156 ? 7.509 0.289 15.856 1.00 86.75 156 LYS A C 1
ATOM 1234 O O . LYS A 1 156 ? 7.691 -0.655 16.610 1.00 86.75 156 LYS A O 1
ATOM 1239 N N . SER A 1 157 ? 6.851 1.377 16.258 1.00 84.19 157 SER A N 1
ATOM 1240 C CA . SER A 1 157 ? 6.383 1.483 17.656 1.00 84.19 157 SER A CA 1
ATOM 1241 C C . SER A 1 157 ? 4.917 1.850 17.802 1.00 84.19 157 SER A C 1
ATOM 1243 O O . SER A 1 157 ? 4.201 1.172 18.533 1.00 84.19 157 SER A O 1
ATOM 1245 N N . SER A 1 158 ? 4.432 2.903 17.144 1.00 87.56 158 SER A N 1
ATOM 1246 C CA . SER A 1 158 ? 3.040 3.320 17.353 1.00 87.56 158 SER A CA 1
ATOM 1247 C C . SER A 1 158 ? 2.405 3.995 16.148 1.00 87.56 158 SER A C 1
ATOM 1249 O O . SER A 1 158 ? 3.081 4.608 15.330 1.00 87.56 158 SER A O 1
ATOM 1251 N N . ILE A 1 159 ? 1.081 3.902 16.084 1.00 90.62 159 ILE A N 1
ATOM 1252 C CA . ILE A 1 159 ? 0.228 4.659 15.173 1.00 90.62 159 ILE A CA 1
ATOM 1253 C C . ILE A 1 159 ? -0.683 5.507 16.056 1.00 90.62 159 ILE A C 1
ATOM 1255 O O . ILE A 1 159 ? -1.314 4.971 16.977 1.00 90.62 159 ILE A O 1
ATOM 1259 N N . ARG A 1 160 ? -0.745 6.821 15.827 1.00 90.75 160 ARG A N 1
ATOM 1260 C CA . ARG A 1 160 ? -1.696 7.670 16.552 1.00 90.75 160 ARG A CA 1
ATOM 1261 C C . ARG A 1 160 ? -3.084 7.492 15.951 1.00 90.75 160 ARG A C 1
ATOM 1263 O O . ARG A 1 160 ? -3.243 7.373 14.742 1.00 90.75 160 ARG A O 1
ATOM 1270 N N . GLU A 1 161 ? -4.098 7.551 16.808 1.00 92.81 161 GLU A N 1
ATOM 1271 C CA . GLU A 1 161 ? -5.508 7.447 16.413 1.00 92.81 161 GLU A CA 1
ATOM 1272 C C . GLU A 1 161 ? -5.861 8.387 15.254 1.00 92.81 161 GLU A C 1
ATOM 1274 O O . GLU A 1 161 ? -6.415 7.957 14.249 1.00 92.81 161 GLU A O 1
ATOM 1279 N N . GLN A 1 162 ? -5.468 9.660 15.367 1.00 94.69 162 GLN A N 1
ATOM 1280 C CA . GLN A 1 162 ? -5.787 10.679 14.372 1.00 94.69 162 GLN A CA 1
ATOM 1281 C C . GLN A 1 162 ? -5.135 10.407 13.012 1.00 94.69 162 GLN A C 1
ATOM 1283 O O . GLN A 1 162 ? -5.752 10.658 11.983 1.00 94.69 162 GLN A O 1
ATOM 1288 N N . GLU A 1 163 ? -3.910 9.877 12.992 1.00 94.06 163 GLU A N 1
ATOM 1289 C CA . GLU A 1 163 ? -3.208 9.546 11.746 1.00 94.06 163 GLU A CA 1
ATOM 1290 C C . GLU A 1 163 ? -3.961 8.444 10.997 1.00 94.06 163 GLU A C 1
ATOM 1292 O O . GLU A 1 163 ? -4.213 8.560 9.799 1.00 94.06 163 GLU A O 1
ATOM 1297 N N . LEU A 1 164 ? -4.396 7.408 11.720 1.00 95.75 164 LEU A N 1
ATOM 1298 C CA . LEU A 1 164 ? -5.144 6.308 11.124 1.00 95.75 164 LEU A CA 1
ATOM 1299 C C . LEU A 1 164 ? -6.565 6.717 10.716 1.00 95.75 164 LEU A C 1
ATOM 1301 O O . LEU A 1 164 ? -7.042 6.258 9.680 1.00 95.75 164 LEU A O 1
ATOM 1305 N N . LYS A 1 165 ? -7.212 7.617 11.471 1.00 97.50 165 LYS A N 1
ATOM 1306 C CA . LYS A 1 165 ? -8.500 8.216 11.079 1.00 97.50 165 LYS A CA 1
ATOM 1307 C C . LYS A 1 165 ? -8.386 8.959 9.750 1.00 97.50 165 LYS A C 1
ATOM 1309 O O . LYS A 1 165 ? -9.217 8.745 8.873 1.00 97.50 165 LYS A O 1
ATOM 1314 N N . VAL A 1 166 ? -7.340 9.771 9.570 1.00 97.88 166 VAL A N 1
ATOM 1315 C CA . VAL A 1 166 ? -7.095 10.480 8.300 1.00 97.88 166 VAL A CA 1
ATOM 1316 C C . VAL A 1 166 ? -6.895 9.489 7.153 1.00 97.88 166 VAL A C 1
ATOM 1318 O O . VAL A 1 166 ? -7.484 9.669 6.088 1.00 97.88 166 VAL A O 1
ATOM 1321 N N . VAL A 1 167 ? -6.126 8.419 7.369 1.00 97.19 167 VAL A N 1
ATOM 1322 C CA . VAL A 1 167 ? -5.937 7.357 6.366 1.00 97.19 167 VAL A CA 1
ATOM 1323 C C . VAL A 1 167 ? -7.270 6.700 5.989 1.00 97.19 167 VAL A C 1
ATOM 1325 O O . VAL A 1 167 ? -7.565 6.570 4.803 1.00 97.19 167 VAL A O 1
ATOM 1328 N N . GLY A 1 168 ? -8.094 6.321 6.971 1.00 97.06 168 GLY A N 1
ATOM 1329 C CA . GLY A 1 168 ? -9.396 5.692 6.722 1.00 97.06 168 GLY A CA 1
ATOM 1330 C C . GLY A 1 168 ? -10.372 6.604 5.982 1.00 97.06 168 GLY A C 1
ATOM 1331 O O . GLY A 1 168 ? -10.992 6.183 5.009 1.00 97.06 168 GLY A O 1
ATOM 1332 N N . GLN A 1 169 ? -10.432 7.879 6.368 1.00 97.62 169 GLN A N 1
ATOM 1333 C CA . GLN A 1 169 ? -11.274 8.890 5.716 1.00 97.62 169 GLN A CA 1
ATOM 1334 C C . GLN A 1 169 ? -10.828 9.209 4.282 1.00 97.62 169 GLN A C 1
ATOM 1336 O O . GLN A 1 169 ? -11.658 9.547 3.441 1.00 97.62 169 GLN A O 1
ATOM 1341 N N . SER A 1 170 ? -9.529 9.101 3.997 1.00 97.81 170 SER A N 1
ATOM 1342 C CA . SER A 1 170 ? -8.961 9.417 2.681 1.00 97.81 170 SER A CA 1
ATOM 1343 C C . SER A 1 170 ? -9.125 8.293 1.655 1.00 97.81 170 SER A C 1
ATOM 1345 O O . SER A 1 170 ? -9.126 8.551 0.451 1.00 97.81 170 SER A O 1
ATOM 1347 N N . CYS A 1 171 ? -9.282 7.050 2.117 1.00 97.56 171 CYS A N 1
ATOM 1348 C CA . CYS A 1 171 ? -9.298 5.850 1.281 1.00 97.56 171 CYS A CA 1
ATOM 1349 C C . CYS A 1 171 ? -10.667 5.138 1.349 1.00 97.56 171 CYS A C 1
ATOM 1351 O O . CYS A 1 171 ? -10.766 4.048 1.917 1.00 97.56 171 CYS A O 1
ATOM 1353 N N . PRO A 1 172 ? -11.738 5.688 0.743 1.00 95.94 172 PRO A N 1
ATOM 1354 C CA . PRO A 1 172 ? -13.098 5.143 0.866 1.00 95.94 172 PRO A CA 1
ATOM 1355 C C . PRO A 1 172 ? -13.272 3.749 0.238 1.00 95.94 172 PRO A C 1
ATOM 1357 O O . PRO A 1 172 ? -14.223 3.035 0.552 1.00 95.94 172 PRO A O 1
ATOM 1360 N N . ASN A 1 173 ? -12.359 3.349 -0.653 1.00 97.19 173 ASN A N 1
ATOM 1361 C CA . ASN A 1 173 ? -12.368 2.044 -1.314 1.00 97.19 173 ASN A CA 1
ATOM 1362 C C . ASN A 1 173 ? -11.546 0.977 -0.575 1.00 97.19 173 ASN A C 1
ATOM 1364 O O . ASN A 1 173 ? -11.426 -0.146 -1.078 1.00 97.19 173 ASN A O 1
ATOM 1368 N N . LEU A 1 174 ? -10.990 1.299 0.599 1.00 98.38 174 LEU A N 1
ATOM 1369 C CA . LEU A 1 174 ? -10.111 0.404 1.339 1.00 98.38 174 LEU A CA 1
ATOM 1370 C C . LEU A 1 174 ? -10.868 -0.849 1.799 1.00 98.38 174 LEU A C 1
ATOM 1372 O O . LEU A 1 174 ? -11.803 -0.798 2.596 1.00 98.38 174 LEU A O 1
ATOM 1376 N N . ARG A 1 175 ? -10.449 -2.006 1.283 1.00 98.38 175 ARG A N 1
ATOM 1377 C CA . ARG A 1 175 ? -11.050 -3.321 1.566 1.00 98.38 175 ARG A CA 1
ATOM 1378 C C . ARG A 1 175 ? -10.141 -4.203 2.400 1.00 98.38 175 ARG A C 1
ATOM 1380 O O . ARG A 1 175 ? -10.644 -5.089 3.089 1.00 98.38 175 ARG A O 1
ATOM 1387 N N . THR A 1 176 ? -8.834 -3.995 2.309 1.00 98.75 176 THR A N 1
ATOM 1388 C CA . THR A 1 176 ? -7.834 -4.772 3.036 1.00 98.75 176 THR A CA 1
ATOM 1389 C C . THR A 1 176 ? -6.903 -3.830 3.782 1.00 98.75 176 THR A C 1
ATOM 1391 O O . THR A 1 176 ? -6.255 -2.988 3.167 1.00 98.75 176 THR A O 1
ATOM 1394 N N . LEU A 1 177 ? -6.811 -4.001 5.096 1.00 98.50 177 LEU A N 1
ATOM 1395 C CA . LEU A 1 177 ? -5.858 -3.291 5.938 1.00 98.50 177 LEU A CA 1
ATOM 1396 C C . LEU A 1 177 ? -5.011 -4.315 6.681 1.00 98.50 177 LEU A C 1
ATOM 1398 O O . LEU A 1 177 ? -5.546 -5.223 7.322 1.00 98.50 177 LEU A O 1
ATOM 1402 N N . LYS A 1 178 ? -3.692 -4.162 6.613 1.00 98.00 178 LYS A N 1
ATOM 1403 C CA . LYS A 1 178 ? -2.757 -4.938 7.423 1.00 98.00 178 LYS A CA 1
ATOM 1404 C C . LYS A 1 178 ? -1.852 -4.000 8.193 1.00 98.00 178 LYS A C 1
ATOM 1406 O O . LYS A 1 178 ? -1.239 -3.114 7.606 1.00 98.00 178 LYS A O 1
ATOM 1411 N N . LEU A 1 179 ? -1.786 -4.202 9.501 1.00 95.69 179 LEU A N 1
ATOM 1412 C CA . LEU A 1 179 ? -0.956 -3.427 10.412 1.00 95.69 179 LEU A CA 1
ATOM 1413 C C . LEU A 1 179 ? -0.042 -4.390 11.169 1.00 95.69 179 LEU A C 1
ATOM 1415 O O . LEU A 1 179 ? -0.522 -5.213 11.953 1.00 95.69 179 LEU A O 1
ATOM 1419 N N . ASN A 1 180 ? 1.265 -4.287 10.937 1.00 93.75 180 ASN A N 1
ATOM 1420 C CA . ASN A 1 180 ? 2.264 -5.179 11.518 1.00 93.75 180 ASN A CA 1
ATOM 1421 C C . ASN A 1 180 ? 3.249 -4.398 12.395 1.00 93.75 180 ASN A C 1
ATOM 1423 O O . ASN A 1 180 ? 4.104 -3.675 11.890 1.00 93.75 180 ASN A O 1
ATOM 1427 N N . CYS A 1 181 ? 3.145 -4.550 13.715 1.00 90.75 181 CYS A N 1
ATOM 1428 C CA . CYS A 1 181 ? 4.072 -3.917 14.651 1.00 90.75 181 CYS A CA 1
ATOM 1429 C C . CYS A 1 181 ? 5.356 -4.747 14.802 1.00 90.75 181 CYS A C 1
ATOM 1431 O O . CYS A 1 181 ? 5.291 -5.955 15.047 1.00 90.75 181 CYS A O 1
ATOM 1433 N N . THR A 1 182 ? 6.528 -4.116 14.708 1.00 88.75 182 THR A N 1
ATOM 1434 C CA . THR A 1 182 ? 7.828 -4.787 14.915 1.00 88.75 182 THR A CA 1
ATOM 1435 C C . THR A 1 182 ? 8.487 -4.472 16.260 1.00 88.75 182 THR A C 1
ATOM 1437 O O . THR A 1 182 ? 9.355 -5.231 16.696 1.00 88.75 182 THR A O 1
ATOM 1440 N N . GLY A 1 183 ? 8.066 -3.419 16.960 1.00 84.06 183 GLY A N 1
ATOM 1441 C CA . GLY A 1 183 ? 8.609 -3.014 18.262 1.00 84.06 183 GLY A CA 1
ATOM 1442 C C . GLY A 1 183 ? 7.693 -3.321 19.442 1.00 84.06 183 GLY A C 1
ATOM 1443 O O . GLY A 1 183 ? 6.915 -4.276 19.419 1.00 84.06 183 GLY A O 1
ATOM 1444 N N . ASP A 1 184 ? 7.838 -2.535 20.510 1.00 76.50 184 ASP A N 1
ATOM 1445 C CA . ASP A 1 184 ? 7.139 -2.774 21.771 1.00 76.50 184 ASP A CA 1
ATOM 1446 C C . ASP A 1 184 ? 5.640 -2.506 21.664 1.00 76.50 184 ASP A C 1
ATOM 1448 O O . ASP A 1 184 ? 5.189 -1.484 21.144 1.00 76.50 184 ASP A O 1
ATOM 1452 N N . ILE A 1 185 ? 4.860 -3.432 22.217 1.00 69.88 185 ILE A N 1
ATOM 1453 C CA . ILE A 1 185 ? 3.404 -3.374 22.204 1.00 69.88 185 ILE A CA 1
ATOM 1454 C C . ILE A 1 185 ? 2.945 -2.652 23.468 1.00 69.88 185 ILE A C 1
ATOM 1456 O O . ILE A 1 185 ? 3.214 -3.100 24.581 1.00 69.88 185 ILE A O 1
ATOM 1460 N N . LYS A 1 186 ? 2.204 -1.557 23.302 1.00 71.31 186 LYS A N 1
ATOM 1461 C CA . LYS A 1 186 ? 1.432 -0.950 24.392 1.00 71.31 186 LYS A CA 1
ATOM 1462 C C . LYS A 1 186 ? -0.036 -1.309 24.217 1.00 71.31 186 LYS A C 1
ATOM 1464 O O . LYS A 1 186 ? -0.560 -1.170 23.113 1.00 71.31 186 LYS A O 1
ATOM 1469 N N . CYS A 1 187 ? -0.693 -1.742 25.293 1.00 66.38 187 CYS A N 1
ATOM 1470 C CA . CYS A 1 187 ? -2.135 -1.982 25.275 1.00 66.38 187 CYS A CA 1
ATOM 1471 C C . CYS A 1 187 ? -2.867 -0.688 24.919 1.00 66.38 187 CYS A C 1
ATOM 1473 O O . CYS A 1 187 ? -2.711 0.314 25.622 1.00 66.38 187 CYS A O 1
ATOM 1475 N N . CYS A 1 188 ? -3.617 -0.678 23.818 1.00 81.50 188 CYS A N 1
ATOM 1476 C CA . CYS A 1 188 ? -4.317 0.519 23.373 1.00 81.50 188 CYS A CA 1
ATOM 1477 C C . CYS A 1 188 ? -5.367 0.207 22.302 1.00 81.50 188 CYS A C 1
ATOM 1479 O O . CYS A 1 188 ? -5.022 -0.248 21.213 1.00 81.50 188 CYS A O 1
ATOM 1481 N N . ASP A 1 189 ? -6.625 0.567 22.567 1.00 90.75 189 ASP A N 1
ATOM 1482 C CA . ASP A 1 189 ? -7.730 0.411 21.610 1.00 90.75 189 ASP A CA 1
ATOM 1483 C C . ASP A 1 189 ? -7.835 1.560 20.600 1.00 90.75 189 ASP A C 1
ATOM 1485 O O . ASP A 1 189 ? -8.672 1.527 19.708 1.00 90.75 189 ASP A O 1
ATOM 1489 N N . LYS A 1 190 ? -6.955 2.567 20.670 1.00 90.88 190 LYS A N 1
ATOM 1490 C CA . LYS A 1 190 ? -6.981 3.732 19.767 1.00 90.88 190 LYS A CA 1
ATOM 1491 C C . LYS A 1 190 ? -6.932 3.356 18.287 1.00 90.88 190 LYS A C 1
ATOM 1493 O O . LYS A 1 190 ? -7.642 3.936 17.475 1.00 90.88 190 LYS A O 1
ATOM 1498 N N . VAL A 1 191 ? -6.102 2.375 17.932 1.00 92.19 191 VAL A N 1
ATOM 1499 C CA . VAL A 1 191 ? -6.025 1.866 16.554 1.00 92.19 191 VAL A CA 1
ATOM 1500 C C . VAL A 1 191 ? -7.347 1.211 16.153 1.00 92.19 191 VAL A C 1
ATOM 1502 O O . VAL A 1 191 ? -7.835 1.446 15.053 1.00 92.19 191 VAL A O 1
ATOM 1505 N N . ALA A 1 192 ? -7.946 0.433 17.054 1.00 94.94 192 ALA A N 1
ATOM 1506 C CA . ALA A 1 192 ? -9.207 -0.251 16.811 1.00 94.94 192 ALA A CA 1
ATOM 1507 C C . ALA A 1 192 ? -10.377 0.731 16.638 1.00 94.94 192 ALA A C 1
ATOM 1509 O O . ALA A 1 192 ? -11.129 0.609 15.675 1.00 94.94 192 ALA A O 1
ATOM 1510 N N . LEU A 1 193 ? -10.471 1.748 17.501 1.00 96.12 193 LEU A N 1
ATOM 1511 C CA . LEU A 1 193 ? -11.477 2.811 17.412 1.00 96.12 193 LEU A CA 1
ATOM 1512 C C . LEU A 1 193 ? -11.354 3.600 16.103 1.00 96.12 193 LEU A C 1
ATOM 1514 O O . LEU A 1 193 ? -12.345 3.805 15.410 1.00 96.12 193 LEU A O 1
ATOM 1518 N N . ALA A 1 194 ? -10.134 3.976 15.705 1.00 96.81 194 ALA A N 1
ATOM 1519 C CA . ALA A 1 194 ? -9.910 4.659 14.433 1.00 96.81 194 ALA A CA 1
ATOM 1520 C C . ALA A 1 194 ? -10.392 3.834 13.226 1.00 96.81 194 ALA A C 1
ATOM 1522 O O . ALA A 1 194 ? -11.026 4.385 12.325 1.00 96.81 194 ALA A O 1
ATOM 1523 N N . ILE A 1 195 ? -10.118 2.524 13.215 1.00 97.25 195 ILE A N 1
ATOM 1524 C CA . ILE A 1 195 ? -10.588 1.610 12.162 1.00 97.25 195 ILE A CA 1
ATOM 1525 C C . ILE A 1 195 ? -12.118 1.538 12.169 1.00 97.25 195 ILE A C 1
ATOM 1527 O O . ILE A 1 195 ? -12.739 1.750 11.129 1.00 97.25 195 ILE A O 1
ATOM 1531 N N . ALA A 1 196 ? -12.714 1.289 13.337 1.00 97.38 196 ALA A N 1
ATOM 1532 C CA . ALA A 1 196 ? -14.157 1.156 13.508 1.00 97.38 196 ALA A CA 1
ATOM 1533 C C . ALA A 1 196 ? -14.927 2.396 13.029 1.00 97.38 196 ALA A C 1
ATOM 1535 O O . ALA A 1 196 ? -15.954 2.270 12.369 1.00 97.38 196 ALA A O 1
ATOM 1536 N N . GLU A 1 197 ? -14.415 3.592 13.319 1.00 97.62 197 GLU A N 1
ATOM 1537 C CA . GLU A 1 197 ? -15.081 4.848 12.973 1.00 97.62 197 GLU A CA 1
ATOM 1538 C C . GLU A 1 197 ? -14.941 5.244 11.496 1.00 97.62 197 GLU A C 1
ATOM 1540 O O . GLU A 1 197 ? -15.792 5.965 10.976 1.00 97.62 197 GLU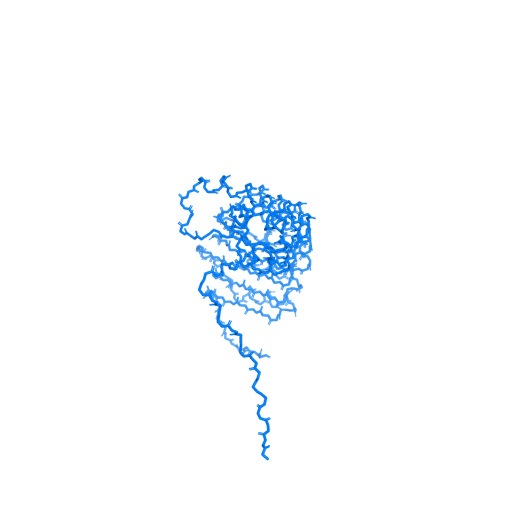 A O 1
ATOM 1545 N N . THR A 1 198 ? -13.860 4.841 10.818 1.00 98.00 198 THR A N 1
ATOM 1546 C CA . THR A 1 198 ? -13.499 5.425 9.509 1.00 98.00 198 THR A CA 1
ATOM 1547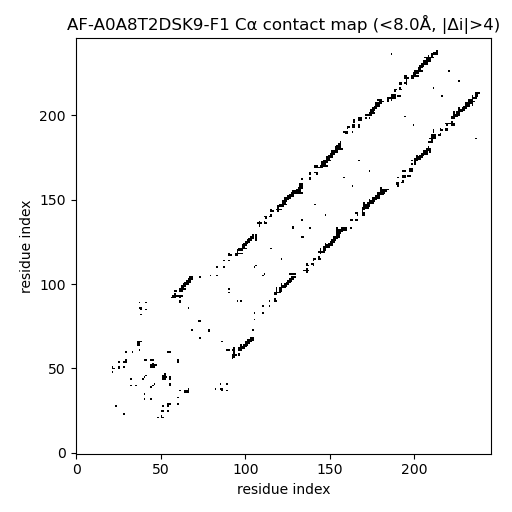 C C . THR A 1 198 ? -13.426 4.434 8.356 1.00 98.00 198 THR A C 1
ATOM 1549 O O . THR A 1 198 ? -13.365 4.864 7.206 1.00 98.00 198 THR A O 1
ATOM 1552 N N . MET A 1 199 ? -13.466 3.123 8.616 1.00 97.81 199 MET A N 1
ATOM 1553 C CA . MET A 1 199 ? -13.263 2.090 7.591 1.00 97.81 199 MET A CA 1
ATOM 1554 C C . MET A 1 199 ? -14.412 1.061 7.511 1.00 97.81 199 MET A C 1
ATOM 1556 O O . MET A 1 199 ? -14.151 -0.141 7.444 1.00 97.81 199 MET A O 1
ATOM 1560 N N . PRO A 1 200 ? -15.694 1.475 7.437 1.00 97.12 200 PRO A N 1
ATOM 1561 C CA . PRO A 1 200 ? -16.829 0.541 7.461 1.00 97.12 200 PRO A CA 1
ATOM 1562 C C . PRO A 1 200 ? -16.883 -0.417 6.255 1.00 97.12 200 PRO A C 1
ATOM 1564 O O . PRO A 1 200 ? -17.524 -1.468 6.306 1.00 97.12 200 PRO A O 1
ATOM 1567 N N . GLY A 1 201 ? -16.199 -0.077 5.155 1.00 96.94 201 GLY A N 1
ATOM 1568 C CA . GLY A 1 201 ? -16.095 -0.902 3.947 1.00 96.94 201 GLY A CA 1
ATOM 1569 C C . GLY A 1 201 ? -15.084 -2.055 4.027 1.00 96.94 201 GLY A C 1
ATOM 1570 O O . GLY A 1 201 ? -14.960 -2.819 3.059 1.00 96.94 201 GLY A O 1
ATOM 1571 N N . LEU A 1 202 ? -14.359 -2.189 5.144 1.00 98.31 202 LEU A N 1
ATOM 1572 C CA . LEU A 1 202 ? -13.278 -3.156 5.282 1.00 98.31 202 LEU A CA 1
ATOM 1573 C C . LEU A 1 202 ? -13.795 -4.601 5.208 1.00 98.31 202 LEU A C 1
ATOM 1575 O O . LEU A 1 202 ? -14.801 -4.967 5.811 1.00 98.31 202 LEU A O 1
ATOM 1579 N N . ARG A 1 203 ? -13.083 -5.447 4.458 1.00 98.44 203 ARG A N 1
ATOM 1580 C CA . ARG A 1 203 ? -13.401 -6.873 4.267 1.00 98.44 203 ARG A CA 1
ATOM 1581 C C . ARG A 1 203 ? -12.340 -7.791 4.843 1.00 98.44 203 ARG A C 1
ATOM 1583 O O . ARG A 1 203 ? -12.657 -8.910 5.237 1.00 98.44 203 ARG A O 1
ATOM 1590 N N . HIS A 1 204 ? -11.093 -7.343 4.878 1.00 98.56 204 HIS A N 1
ATOM 1591 C CA . HIS A 1 204 ? -9.984 -8.095 5.438 1.00 98.56 204 HIS A CA 1
ATOM 1592 C C . HIS A 1 204 ? -9.177 -7.191 6.366 1.00 98.56 204 HIS A C 1
ATOM 1594 O O . HIS A 1 204 ? -8.672 -6.154 5.937 1.00 98.56 204 HIS A O 1
ATOM 1600 N N . LEU A 1 205 ? -9.032 -7.609 7.618 1.00 98.19 205 LEU A N 1
ATOM 1601 C CA . LEU A 1 205 ? -8.190 -6.942 8.599 1.00 98.19 205 LEU A CA 1
ATOM 1602 C C . LEU A 1 205 ? -7.141 -7.924 9.105 1.00 98.19 205 LEU A C 1
ATOM 1604 O O . LEU A 1 205 ? -7.478 -9.031 9.523 1.00 98.19 205 LEU A O 1
ATOM 1608 N N . GLN A 1 206 ? -5.881 -7.509 9.088 1.00 97.19 206 GLN A N 1
ATOM 1609 C CA . GLN A 1 206 ? -4.796 -8.213 9.758 1.00 97.19 206 GLN A CA 1
ATOM 1610 C C . GLN A 1 206 ? -4.139 -7.285 10.773 1.00 97.19 206 GLN A C 1
ATOM 1612 O O . GLN A 1 206 ? -3.686 -6.197 10.419 1.00 97.19 206 GLN A O 1
ATOM 1617 N N . LEU A 1 207 ? -4.038 -7.748 12.013 1.00 94.56 207 LEU A N 1
ATOM 1618 C CA . LEU A 1 207 ? -3.313 -7.082 13.085 1.00 94.56 207 LEU A CA 1
ATOM 1619 C C . LEU A 1 207 ? -2.239 -8.041 13.601 1.00 94.56 207 LEU A C 1
ATOM 1621 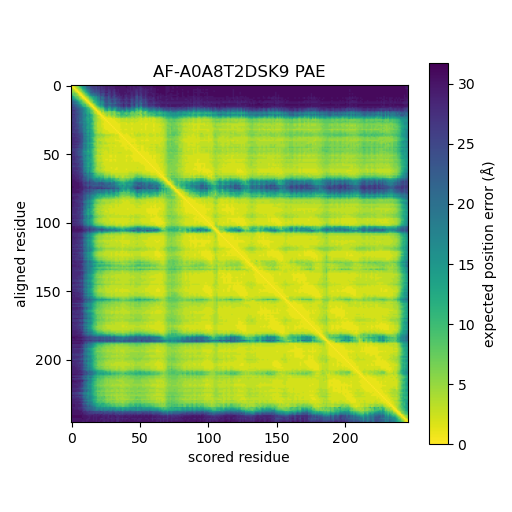O O . LEU A 1 207 ? -2.547 -9.114 14.124 1.00 94.56 207 LEU A O 1
ATOM 1625 N N . PHE A 1 208 ? -0.974 -7.664 13.436 1.00 92.38 208 PHE A N 1
ATOM 1626 C CA . PHE A 1 208 ? 0.169 -8.409 13.955 1.00 92.38 208 PHE A CA 1
ATOM 1627 C C . PHE A 1 208 ? 0.839 -7.615 15.076 1.00 92.38 208 PHE A C 1
ATOM 1629 O O . PHE A 1 208 ? 1.180 -6.444 14.890 1.00 92.38 208 PHE A O 1
ATOM 1636 N N . ARG A 1 209 ? 1.025 -8.254 16.240 1.00 88.62 209 ARG A N 1
ATOM 1637 C CA . ARG A 1 209 ? 1.591 -7.639 17.454 1.00 88.62 209 ARG A CA 1
ATOM 1638 C C . ARG A 1 209 ? 0.884 -6.335 17.837 1.00 88.62 209 ARG A C 1
ATOM 1640 O O . ARG A 1 209 ? 1.513 -5.340 18.187 1.00 88.62 209 ARG A O 1
ATOM 1647 N N . ASN A 1 210 ? -0.444 -6.329 17.753 1.00 87.12 210 ASN A N 1
ATOM 1648 C CA . ASN A 1 210 ? -1.256 -5.188 18.160 1.00 87.12 210 ASN A CA 1
ATOM 1649 C C . ASN A 1 210 ? -1.718 -5.333 19.620 1.00 87.12 210 ASN A C 1
ATOM 1651 O O . ASN A 1 210 ? -2.031 -6.436 20.066 1.00 87.12 210 ASN A O 1
ATOM 1655 N N . GLY A 1 211 ? -1.754 -4.216 20.349 1.00 85.50 211 GLY A N 1
ATOM 1656 C CA . GLY A 1 211 ? -2.114 -4.160 21.765 1.00 85.50 211 GLY A CA 1
ATOM 1657 C C . GLY A 1 211 ? -3.611 -4.030 22.052 1.00 85.50 211 GLY A C 1
ATOM 1658 O O . GLY A 1 211 ? -3.945 -3.620 23.162 1.00 85.50 211 GLY A O 1
ATOM 1659 N N . LEU A 1 212 ? -4.498 -4.312 21.093 1.00 90.38 212 LEU A N 1
ATOM 1660 C CA . LEU A 1 212 ? -5.941 -4.198 21.310 1.00 90.38 212 LEU A CA 1
ATOM 1661 C C . LEU A 1 212 ? -6.444 -5.102 22.444 1.00 90.38 212 LEU A C 1
ATOM 1663 O O . LEU A 1 212 ? -5.919 -6.196 22.658 1.00 90.38 212 LEU A O 1
ATOM 1667 N N . SER A 1 213 ? -7.477 -4.635 23.136 1.00 91.88 213 SER A N 1
ATOM 1668 C CA . SER A 1 213 ? -8.265 -5.395 24.101 1.00 91.88 213 SER A CA 1
ATOM 1669 C C . SER A 1 213 ? -9.512 -5.998 23.441 1.00 91.88 213 SER A C 1
ATOM 1671 O O . SER A 1 213 ? -9.805 -5.745 22.270 1.00 91.88 213 SER A O 1
ATOM 1673 N N . GLU A 1 214 ? -10.294 -6.760 24.207 1.00 90.38 214 GLU A N 1
ATOM 1674 C CA . GLU A 1 214 ? -11.623 -7.227 23.786 1.00 90.38 214 GLU A CA 1
ATOM 1675 C C . GLU A 1 214 ? -12.569 -6.068 23.438 1.00 90.38 214 GLU A C 1
ATOM 1677 O O . GLU A 1 214 ? -13.333 -6.162 22.480 1.00 90.38 214 GLU A O 1
ATOM 1682 N N . THR A 1 215 ? -12.470 -4.939 24.147 1.00 92.75 215 THR A N 1
ATOM 1683 C CA . THR A 1 215 ? -13.264 -3.735 23.855 1.00 92.75 215 THR A CA 1
ATOM 1684 C C . THR A 1 215 ? -12.934 -3.187 22.468 1.00 92.75 215 THR A C 1
ATOM 1686 O O . THR A 1 215 ? -13.836 -2.885 21.687 1.00 92.75 215 THR A O 1
ATOM 1689 N N . GLY A 1 216 ? -11.643 -3.100 22.130 1.00 94.44 216 GLY A N 1
ATOM 1690 C CA . GLY A 1 216 ? -11.200 -2.682 20.801 1.00 94.44 216 GLY A CA 1
ATOM 1691 C C . GLY A 1 216 ? -11.619 -3.669 19.713 1.00 94.44 216 GLY A C 1
ATOM 1692 O O . GLY A 1 216 ? -12.052 -3.255 18.638 1.00 94.44 216 GLY A O 1
ATOM 1693 N N . LEU A 1 217 ? -11.546 -4.973 19.992 1.00 94.44 217 LEU A N 1
ATOM 1694 C CA . LEU A 1 217 ? -12.009 -5.998 19.058 1.00 94.44 217 LEU A CA 1
ATOM 1695 C C . LEU A 1 217 ? -13.504 -5.839 18.754 1.00 94.44 217 LEU A C 1
ATOM 1697 O O . LEU A 1 217 ? -13.882 -5.804 17.585 1.00 94.44 217 LEU A O 1
ATOM 1701 N N . ASN A 1 218 ? -14.335 -5.692 19.786 1.00 94.44 218 ASN A N 1
ATOM 1702 C CA . ASN A 1 218 ? -15.775 -5.502 19.619 1.00 94.44 218 ASN A CA 1
ATOM 1703 C C . ASN A 1 218 ? -16.084 -4.223 18.836 1.00 94.44 218 ASN A C 1
ATOM 1705 O O . ASN A 1 218 ? -16.884 -4.270 17.906 1.00 94.44 218 ASN A O 1
ATOM 1709 N N . ALA A 1 219 ? -15.373 -3.124 19.109 1.00 96.56 219 ALA A N 1
ATOM 1710 C CA . ALA A 1 219 ? -15.516 -1.894 18.333 1.00 96.56 219 ALA A CA 1
ATOM 1711 C C . ALA A 1 219 ? -15.239 -2.116 16.834 1.00 96.56 219 ALA A C 1
ATOM 1713 O O . ALA A 1 219 ? -15.985 -1.623 15.991 1.00 96.56 219 ALA A O 1
ATOM 1714 N N . ILE A 1 220 ? -14.209 -2.895 16.477 1.00 96.75 220 ILE A N 1
ATOM 1715 C CA . ILE A 1 220 ? -13.935 -3.250 15.073 1.00 96.75 220 ILE A CA 1
ATOM 1716 C C . ILE A 1 220 ? -15.084 -4.069 14.479 1.00 96.75 220 ILE A C 1
ATOM 1718 O O . ILE A 1 220 ? -15.499 -3.794 13.355 1.00 96.75 220 ILE A O 1
ATOM 1722 N N . LEU A 1 221 ? -15.578 -5.079 15.200 1.00 95.62 221 LEU A N 1
ATOM 1723 C CA . LEU A 1 221 ? -16.649 -5.954 14.713 1.00 95.62 221 LEU A CA 1
ATOM 1724 C C . LEU A 1 221 ? -17.960 -5.186 14.489 1.00 95.62 221 LEU A C 1
ATOM 1726 O O . LEU A 1 221 ? -18.657 -5.449 13.512 1.00 95.62 221 LEU A O 1
ATOM 1730 N N . GLU A 1 222 ? -18.260 -4.211 15.345 1.00 96.38 222 GLU A N 1
ATOM 1731 C CA . GLU A 1 222 ? -19.422 -3.327 15.205 1.00 96.38 222 GLU A CA 1
ATOM 1732 C C . GLU A 1 222 ? -19.233 -2.288 14.088 1.00 96.38 222 GLU A C 1
ATOM 1734 O O . GLU A 1 222 ? -20.146 -2.055 13.294 1.00 96.38 222 GLU A O 1
ATOM 1739 N N . GLY A 1 223 ? -18.046 -1.680 13.988 1.00 97.00 223 GLY A N 1
ATOM 1740 C CA . GLY A 1 223 ? -17.752 -0.624 13.013 1.00 97.00 223 GLY A CA 1
ATOM 1741 C C . GLY A 1 223 ? -17.478 -1.120 11.589 1.00 97.00 223 GLY A C 1
ATOM 1742 O O . GLY A 1 223 ? -17.657 -0.369 10.631 1.00 97.00 223 GLY A O 1
ATOM 1743 N N . CYS A 1 224 ? -17.069 -2.382 11.417 1.00 97.69 224 CYS A N 1
ATOM 1744 C CA . CYS A 1 224 ? -16.738 -2.990 10.121 1.00 97.69 224 CYS A CA 1
ATOM 1745 C C . CYS A 1 224 ? -17.704 -4.141 9.766 1.00 97.69 224 CYS A C 1
ATOM 1747 O O . CYS A 1 224 ? -17.293 -5.304 9.719 1.00 97.69 224 CYS A O 1
ATOM 1749 N N . PRO A 1 225 ? -18.979 -3.858 9.438 1.00 96.38 225 PRO A N 1
ATOM 1750 C CA . PRO A 1 225 ? -20.014 -4.884 9.246 1.00 96.38 225 PRO A CA 1
ATOM 1751 C C . PRO A 1 225 ? -19.788 -5.799 8.029 1.00 96.38 225 PRO A C 1
ATOM 1753 O O . PRO A 1 225 ? -20.459 -6.817 7.869 1.00 96.38 225 PRO A O 1
ATOM 1756 N N . HIS A 1 226 ? -18.867 -5.443 7.130 1.00 96.94 226 HIS A N 1
ATOM 1757 C CA . HIS A 1 226 ? -18.539 -6.224 5.934 1.00 96.94 226 HIS A CA 1
ATOM 1758 C C . HIS A 1 226 ? -17.275 -7.080 6.080 1.00 96.94 226 HIS A C 1
ATOM 1760 O O . HIS A 1 226 ? -16.815 -7.664 5.087 1.00 96.94 226 HIS A O 1
ATOM 1766 N N . LEU A 1 227 ? -16.717 -7.165 7.290 1.00 97.75 227 LEU A N 1
ATOM 1767 C CA . LEU A 1 227 ? -15.495 -7.904 7.561 1.00 97.75 227 LEU A CA 1
ATOM 1768 C C . LEU A 1 227 ? -15.706 -9.410 7.334 1.00 97.75 227 LEU A C 1
ATOM 1770 O O . LEU A 1 227 ? -16.598 -10.031 7.897 1.00 97.75 227 LEU A O 1
ATOM 1774 N N . LYS A 1 228 ? -14.871 -10.002 6.476 1.00 96.94 228 LYS A N 1
ATOM 1775 C CA . LYS A 1 228 ? -14.903 -11.427 6.099 1.00 96.94 228 LYS A CA 1
ATOM 1776 C C . LYS A 1 228 ? -13.706 -12.211 6.610 1.00 96.94 228 LYS A C 1
ATOM 1778 O O . LYS A 1 228 ? -13.778 -13.428 6.729 1.00 96.94 228 LYS A O 1
ATOM 1783 N N . LYS A 1 229 ? -12.570 -11.542 6.811 1.00 96.94 229 LYS A N 1
ATOM 1784 C CA . LYS A 1 229 ? -11.359 -12.158 7.357 1.00 96.94 229 LYS A CA 1
ATOM 1785 C C . LYS A 1 229 ? -10.771 -11.243 8.410 1.00 96.94 229 LYS A C 1
ATOM 1787 O O . LYS A 1 229 ? -10.487 -10.082 8.122 1.00 96.94 229 LYS A O 1
ATOM 1792 N N . LEU A 1 230 ? -10.552 -11.807 9.586 1.00 96.19 230 LEU A N 1
ATOM 1793 C CA . LEU A 1 230 ? -9.871 -11.159 10.688 1.00 96.19 230 LEU A CA 1
ATOM 1794 C C . LEU A 1 230 ? -8.682 -12.031 11.095 1.00 96.19 230 LEU A C 1
ATOM 1796 O O . LEU A 1 230 ? -8.857 -13.140 11.592 1.00 96.19 230 LEU A O 1
ATOM 1800 N N . GLY A 1 231 ? -7.473 -11.548 10.823 1.00 94.12 231 GLY A N 1
ATOM 1801 C CA . GLY A 1 231 ? -6.224 -12.181 11.233 1.00 94.12 231 GLY A CA 1
ATOM 1802 C C . GLY A 1 231 ? -5.649 -11.466 12.446 1.00 94.12 231 GLY A C 1
ATOM 1803 O O . GLY A 1 231 ? -5.195 -10.330 12.327 1.00 94.12 231 GLY A O 1
ATOM 1804 N N . LEU A 1 232 ? -5.657 -12.125 13.602 1.00 92.06 232 LEU A N 1
ATOM 1805 C CA . LEU A 1 232 ? -5.048 -11.629 14.834 1.00 92.06 232 LEU A CA 1
ATOM 1806 C C . LEU A 1 232 ? -3.824 -12.487 15.137 1.00 92.06 232 LEU A C 1
ATOM 1808 O O . LEU A 1 232 ? -3.940 -13.682 15.412 1.00 92.06 232 LEU A O 1
ATOM 1812 N N . HIS A 1 233 ? -2.639 -11.895 15.060 1.00 89.06 233 HIS A N 1
ATOM 1813 C CA . HIS A 1 233 ? -1.380 -12.611 15.223 1.00 89.06 233 HIS A CA 1
ATOM 1814 C C . HIS A 1 233 ? -0.558 -11.955 16.323 1.00 89.06 233 HIS A C 1
ATOM 1816 O O . HIS A 1 233 ? -0.257 -10.768 16.251 1.00 89.06 233 HIS A O 1
ATOM 1822 N N . GLN A 1 234 ? -0.179 -12.725 17.347 1.00 85.00 234 GLN A N 1
ATOM 1823 C CA . GLN A 1 234 ? 0.564 -12.207 18.504 1.00 85.00 234 GLN A CA 1
ATOM 1824 C C . GLN A 1 234 ? -0.139 -11.012 19.194 1.00 85.00 234 GLN A C 1
ATOM 1826 O O . GLN A 1 234 ? 0.512 -10.120 19.735 1.00 85.00 234 GLN A O 1
ATOM 1831 N N . CYS A 1 235 ? -1.476 -10.997 19.175 1.00 83.69 235 CYS A N 1
ATOM 1832 C CA . CYS A 1 235 ? -2.318 -10.074 19.938 1.00 83.69 235 CYS A CA 1
ATOM 1833 C C . CYS A 1 235 ? -2.605 -10.692 21.311 1.00 83.69 235 CYS A C 1
ATOM 1835 O O . CYS A 1 235 ? -3.547 -11.461 21.467 1.00 83.69 235 CYS A O 1
ATOM 1837 N N . LEU A 1 236 ? -1.742 -10.409 22.286 1.00 78.62 236 LEU A N 1
ATOM 1838 C CA . LEU A 1 236 ? -1.692 -11.143 23.559 1.00 78.62 236 LEU A CA 1
ATOM 1839 C C . LEU A 1 236 ? -2.780 -10.748 24.572 1.00 78.62 236 LEU A C 1
ATOM 1841 O O . LEU A 1 236 ? -2.953 -11.443 25.566 1.00 78.62 236 LEU A O 1
ATOM 1845 N N . ASN A 1 237 ? -3.504 -9.650 24.334 1.00 79.56 237 ASN A N 1
ATOM 1846 C CA . ASN A 1 237 ? -4.479 -9.094 25.284 1.00 79.56 237 ASN A CA 1
ATOM 1847 C C . ASN A 1 237 ? -5.935 -9.463 24.962 1.00 79.56 237 ASN A C 1
ATOM 1849 O O . ASN A 1 237 ? -6.854 -8.842 25.491 1.00 79.56 237 ASN A O 1
ATOM 1853 N N . ILE A 1 238 ? -6.147 -10.427 24.065 1.00 78.00 238 ILE A N 1
ATOM 1854 C CA . ILE A 1 238 ? -7.476 -10.893 23.672 1.00 78.00 238 ILE A CA 1
ATOM 1855 C C . ILE A 1 238 ? -7.635 -12.311 24.199 1.00 78.00 238 ILE A C 1
ATOM 1857 O O . ILE A 1 238 ? -6.882 -13.203 23.800 1.00 78.00 238 ILE A O 1
ATOM 1861 N N . ASN A 1 239 ? -8.627 -12.530 25.057 1.00 65.69 239 ASN A N 1
ATOM 1862 C CA . ASN A 1 239 ? -9.038 -13.869 25.430 1.00 65.69 239 ASN A CA 1
ATOM 1863 C C . ASN A 1 239 ? -10.272 -14.228 24.601 1.00 65.69 239 ASN A C 1
ATOM 1865 O O . ASN A 1 239 ? -11.384 -13.800 24.893 1.00 65.69 239 ASN A O 1
ATOM 1869 N N . ILE A 1 240 ? -10.086 -14.975 23.511 1.00 59.97 240 ILE A N 1
ATOM 1870 C CA . ILE A 1 240 ? -11.224 -15.423 22.699 1.00 59.97 240 ILE A CA 1
ATOM 1871 C C . ILE A 1 240 ? -11.922 -16.551 23.467 1.00 59.97 240 ILE A C 1
ATOM 1873 O O . ILE A 1 240 ? -11.620 -17.729 23.280 1.00 59.97 240 ILE A O 1
ATOM 1877 N N . VAL A 1 241 ? -12.839 -16.187 24.362 1.00 48.34 241 VAL A N 1
ATOM 1878 C CA . VAL A 1 241 ? -13.757 -17.122 25.016 1.00 48.34 241 VAL A CA 1
ATOM 1879 C C . VAL A 1 241 ? -15.095 -17.043 24.284 1.00 48.34 241 VAL A C 1
ATOM 1881 O O . VAL A 1 241 ? -15.935 -16.208 24.600 1.00 48.34 241 VAL A O 1
ATOM 1884 N N . GLY A 1 242 ? -15.286 -17.889 23.269 1.00 43.25 242 GLY A N 1
ATOM 1885 C CA . GLY A 1 242 ? -16.560 -17.994 22.551 1.00 43.25 242 GLY A CA 1
ATOM 1886 C C . GLY A 1 242 ? -16.426 -18.536 21.130 1.00 43.25 242 GLY A C 1
ATOM 1887 O O . GLY A 1 242 ? -15.456 -18.237 20.435 1.00 43.25 242 GLY A O 1
ATOM 1888 N N . ASP A 1 243 ? -17.400 -19.356 20.724 1.00 43.12 243 ASP A N 1
ATOM 1889 C CA . ASP A 1 243 ? -17.432 -20.079 19.452 1.00 43.12 243 ASP A CA 1
ATOM 1890 C C . ASP A 1 243 ? -17.263 -19.147 18.247 1.00 43.12 243 ASP A C 1
ATOM 1892 O O . ASP A 1 243 ? -18.097 -18.287 17.962 1.00 43.12 243 ASP A O 1
ATOM 1896 N N . ILE A 1 244 ? -16.187 -19.370 17.493 1.00 43.50 244 ILE A N 1
ATOM 1897 C CA . ILE A 1 244 ? -15.996 -18.785 16.168 1.00 43.50 244 ILE A CA 1
ATOM 1898 C C . ILE A 1 244 ? -17.025 -19.455 15.254 1.00 43.50 244 ILE A C 1
ATOM 1900 O O . ILE A 1 244 ? -16.789 -20.542 14.718 1.00 43.50 244 ILE A O 1
ATOM 1904 N N . VAL A 1 245 ? -18.205 -18.849 15.126 1.00 40.25 245 VAL A N 1
ATOM 1905 C CA . VAL A 1 245 ? -19.226 -19.322 14.190 1.00 40.25 245 VAL A CA 1
ATOM 1906 C C . VAL A 1 245 ? -18.677 -19.155 12.768 1.00 40.25 245 VAL A C 1
ATOM 1908 O O . VAL A 1 245 ? -18.235 -18.072 12.387 1.00 40.25 245 VAL A O 1
ATOM 1911 N N . LYS A 1 246 ? -18.632 -20.286 12.055 1.00 36.16 246 LYS A N 1
ATOM 1912 C CA . LYS A 1 246 ? -18.049 -20.492 10.719 1.00 36.16 246 LYS A CA 1
ATOM 1913 C C . LYS A 1 246 ? -18.699 -19.666 9.615 1.00 36.16 246 LYS A C 1
ATOM 1915 O O . LYS A 1 246 ? -19.941 -19.528 9.648 1.00 36.16 246 LYS A O 1
#

Foldseek 3Di:
DDDDDDDDDPPDDDPPDDPPPLPDDLVVLLVVCLVDALCCLQPPQLPPDPSSVVSLLALVSLQEHEAEDPPVVLPDPVVLVVVLVSVLVSLVSNQLNHAEYADEPNDDLVSLLSSLVSHLNHAYYHYEAADQEPDVSVLNSLLSNQNHQEYAYEYEHYYALVSLLSSLQNHQNHAYYEYAYDYDEDQDLSNLLSCLQRHQNYAEYAYHSYNYAPVSVVSNCNSNVNHNYYHYHNNPRYDPPDDPDD

Secondary structure (DSSP, 8-state):
--------PPPPPPTT----GGGS-HHHHHHHHTTS-HHHIIIIIHHH-HHHHHHHTSGGGGSEEEEPPPGGGTT-HHHHHHHHHHHHHHHHHTTT---EEEE-S---HHHHHHHHHH-TT--EEEEEE-SSB--HHHHHHHHH-TT--EEEEEESSB--HHHHHHHHHH-TT--EEEEEE-SPPPP-THHHHHHHHH-TT--EEEEES----HHHHHHHHHH-TT--EEEEES-TT----S----

Nearest PDB structures (foldseek):
  6o60-assembly1_C  TM=4.072E-01  e=4.234E-10  Homo sapiens
  5hzg-assembly2_F  TM=5.734E-01  e=9.004E-05  Oryza sativa Japonica Group
  5hzg-assembly1_B  TM=5.472E-01  e=2.354E-04  Oryza sativa Japonica Group
  8j07-assembly1_5  TM=5.270E-01  e=8.290E-03  Homo sapiens
  5zb2-assembly1_A-2  TM=3.406E-01  e=3.355E-03  Saccharomyces cerevisiae S288C

Radius of gyration: 23.04 Å; Cα contacts (8 Å, |Δi|>4): 451; chains: 1; bounding box: 46×67×61 Å